Protein AF-A0A743QV77-F1 (afdb_monomer)

Nearest PDB structures (foldseek):
  3oiy-assembly1_A  TM=6.739E-01  e=1.183E-01  Thermotoga maritima
  7fsf-assembly1_A  TM=6.007E-01  e=8.744E-02  Thermotoga maritima MSB8
  3oiy-assembly2_B  TM=6.485E-01  e=1.917E-01  Thermotoga maritima
  3p4y-assembly1_A  TM=6.006E-01  e=3.957E-01  Thermotoga maritima
  5m52-assembly1_A  TM=5.627E-01  e=3.276E+00  Saccharomyces cerevisiae

Foldseek 3Di:
DQAAEDDPVLLVVLVVVLVVVDDPVLVVVLVVVVVLEAAEAADDPPRCPLLNVLSVQLSCCNPVVWAEEEEEQALVVLVVSVVSNQVSSVVSPTGFDDPSAWGQHSSRYIYGRYHPPDDCPPAAGAYEYEALLPHPQSLVSLVSQCVNQVDSNYYYYYYHYDDPDPNVVCVNVVVSDDDD

InterPro domains:
  IPR027417 P-loop containing nucleoside triphosphate hydrolase [G3DSA:3.40.50.300] (2-176)

pLDDT: mean 93.89, std 8.76, range [45.22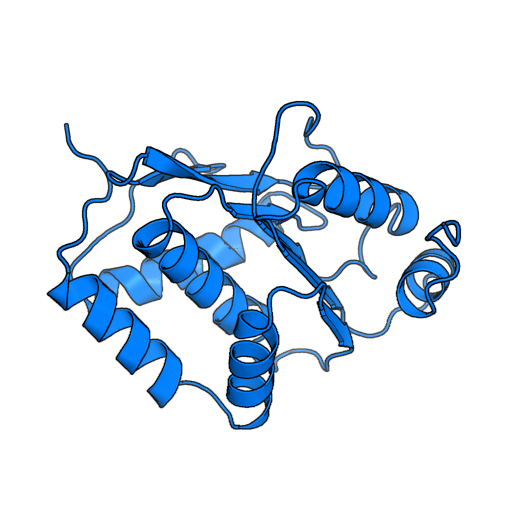, 98.62]

Radius of gyration: 15.55 Å; Cα contacts (8 Å, |Δi|>4): 317; chains: 1; bounding box: 36×40×44 Å

Organism: Salmonella enterica (NCBI:txid28901)

Structure (mmCIF, N/CA/C/O backbone):
data_AF-A0A743QV77-F1
#
_entry.id   AF-A0A743QV77-F1
#
loop_
_atom_site.group_PDB
_atom_site.id
_atom_site.type_symbol
_atom_site.label_atom_id
_atom_site.label_alt_id
_atom_site.label_comp_id
_atom_site.label_asym_id
_atom_site.label_entity_id
_atom_site.label_seq_id
_atom_site.pdbx_PDB_ins_code
_atom_site.Cartn_x
_atom_site.Cartn_y
_atom_site.Cartn_z
_atom_site.occupancy
_atom_site.B_iso_or_equiv
_atom_site.auth_seq_id
_atom_site.auth_comp_id
_atom_site.auth_asym_id
_atom_site.auth_atom_id
_atom_site.pdbx_PDB_model_num
ATOM 1 N N . MET A 1 1 ? -3.077 4.188 27.624 1.00 46.06 1 MET A N 1
ATOM 2 C CA . MET A 1 1 ? -3.483 5.238 26.663 1.00 46.06 1 MET A CA 1
ATOM 3 C C . MET A 1 1 ? -4.001 4.546 25.418 1.00 46.06 1 MET A C 1
ATOM 5 O O . MET A 1 1 ? -3.300 3.678 24.915 1.00 46.06 1 MET A O 1
ATOM 9 N N . LYS A 1 2 ? -5.223 4.855 24.967 1.00 53.00 2 LYS A N 1
ATOM 10 C CA . LYS A 1 2 ? -5.704 4.415 23.650 1.00 53.00 2 LYS A CA 1
ATOM 11 C C . LYS A 1 2 ? -5.024 5.303 22.608 1.00 53.00 2 LYS A C 1
ATOM 13 O O . LYS A 1 2 ? -5.394 6.466 22.482 1.00 53.00 2 LYS A O 1
ATOM 18 N N . ASN A 1 3 ? -3.981 4.804 21.954 1.00 74.19 3 ASN A N 1
ATOM 19 C CA . ASN A 1 3 ? -3.315 5.551 20.890 1.00 74.19 3 ASN A CA 1
ATOM 20 C C . ASN A 1 3 ? -4.065 5.303 19.576 1.00 74.19 3 ASN A C 1
ATOM 22 O O . ASN A 1 3 ? -4.436 4.169 19.300 1.00 74.19 3 ASN A O 1
ATOM 26 N N . ASN A 1 4 ? -4.271 6.361 18.786 1.00 91.38 4 ASN A N 1
ATOM 27 C CA . ASN A 1 4 ? -4.848 6.300 17.435 1.00 91.38 4 ASN A CA 1
ATOM 28 C C . ASN A 1 4 ? -6.217 5.606 17.356 1.00 91.38 4 ASN A C 1
ATOM 30 O O . ASN A 1 4 ? -6.405 4.682 16.567 1.00 91.38 4 ASN A O 1
ATOM 34 N N . ALA A 1 5 ? -7.154 6.066 18.185 1.00 94.25 5 ALA A N 1
ATOM 35 C CA . ALA A 1 5 ? -8.529 5.583 18.210 1.00 94.25 5 ALA A CA 1
ATOM 36 C C . ALA A 1 5 ? -9.429 6.332 17.221 1.00 94.25 5 ALA A C 1
ATOM 38 O O . ALA A 1 5 ? -9.316 7.552 17.082 1.00 94.25 5 ALA A O 1
ATOM 39 N N . PHE A 1 6 ? -10.353 5.604 16.592 1.00 96.69 6 PHE A N 1
ATOM 40 C CA . PHE A 1 6 ? -11.344 6.150 15.664 1.00 96.69 6 PHE A CA 1
ATOM 41 C C . PHE A 1 6 ? -12.747 5.668 16.037 1.00 96.69 6 PHE A C 1
ATOM 43 O O . PHE A 1 6 ? -12.959 4.492 16.327 1.00 96.69 6 PHE A O 1
ATOM 50 N N . SER A 1 7 ? -13.733 6.564 16.004 1.00 96.88 7 SER A N 1
ATOM 51 C CA . SER A 1 7 ? -15.139 6.167 16.079 1.00 96.88 7 SER A CA 1
ATOM 52 C C . SER A 1 7 ? -15.602 5.549 14.756 1.00 96.88 7 SER A C 1
ATOM 54 O O . SER A 1 7 ? -15.068 5.849 13.686 1.00 96.88 7 SER A O 1
ATOM 56 N N . GLN A 1 8 ? -16.680 4.761 14.797 1.00 96.62 8 GLN A N 1
ATOM 57 C CA . GLN A 1 8 ? -17.283 4.209 13.580 1.00 96.62 8 GLN A CA 1
ATOM 58 C C . GLN A 1 8 ? -17.703 5.305 12.585 1.00 96.62 8 GLN A C 1
ATOM 60 O O . GLN A 1 8 ? -17.545 5.140 11.378 1.00 96.62 8 GLN A O 1
ATOM 65 N N . SER A 1 9 ? -18.196 6.445 13.082 1.00 98.06 9 SER A N 1
ATOM 66 C CA . SER A 1 9 ? -18.557 7.590 12.240 1.00 98.06 9 SER A CA 1
ATOM 67 C C . SER A 1 9 ? -17.342 8.237 11.569 1.00 98.06 9 SER A C 1
ATOM 69 O O . SER A 1 9 ? -17.442 8.650 10.417 1.00 98.06 9 SER A O 1
ATOM 71 N N . GLN A 1 10 ? -16.187 8.285 12.240 1.00 98.31 10 GLN A N 1
ATOM 72 C CA . GLN A 1 10 ? -14.939 8.773 11.646 1.00 98.31 10 GLN A CA 1
ATOM 73 C C . GLN A 1 10 ? -14.416 7.812 10.575 1.00 98.31 10 GLN A C 1
ATOM 75 O O . GLN A 1 10 ? -13.995 8.263 9.513 1.00 98.31 10 GLN A O 1
ATOM 80 N N . ILE A 1 11 ? -14.480 6.498 10.819 1.00 98.25 11 ILE A N 1
ATOM 81 C CA . ILE A 1 11 ? -14.098 5.477 9.830 1.00 98.25 11 ILE A CA 1
ATOM 82 C C . ILE A 1 11 ? -14.986 5.586 8.585 1.00 98.25 11 ILE A C 1
ATOM 84 O O . ILE A 1 11 ? -14.466 5.634 7.470 1.00 98.25 11 ILE A O 1
ATOM 88 N N . GLN A 1 12 ? -16.306 5.702 8.764 1.00 98.44 12 GLN A N 1
ATOM 89 C CA . GLN A 1 12 ? -17.235 5.872 7.646 1.00 98.44 12 GLN A CA 1
ATOM 90 C C . GLN A 1 12 ? -16.958 7.165 6.869 1.00 98.44 12 GLN A C 1
ATOM 92 O O . GLN A 1 12 ? -16.835 7.126 5.649 1.00 98.44 12 GLN A O 1
ATOM 97 N N . ALA A 1 13 ? -16.759 8.292 7.560 1.00 98.62 13 ALA A N 1
ATOM 98 C CA . ALA A 1 13 ? -16.430 9.557 6.907 1.00 98.62 13 ALA A CA 1
ATOM 99 C C . ALA A 1 13 ? -15.121 9.475 6.100 1.00 98.62 13 ALA A C 1
ATOM 101 O O . ALA A 1 13 ? -15.024 10.051 5.018 1.00 98.62 13 ALA A O 1
ATOM 102 N N . MET A 1 14 ? -14.115 8.735 6.581 1.00 98.50 14 MET A N 1
ATOM 103 C CA . MET A 1 14 ? -12.883 8.492 5.822 1.00 98.50 14 MET A CA 1
ATOM 104 C C . MET A 1 14 ? -13.118 7.640 4.570 1.00 98.50 14 MET A C 1
ATOM 106 O O . MET A 1 14 ? -12.504 7.916 3.538 1.00 98.50 14 MET A O 1
ATOM 110 N N . ALA A 1 15 ? -13.997 6.637 4.636 1.00 98.25 15 ALA A N 1
ATOM 111 C CA . ALA A 1 15 ? -14.380 5.845 3.470 1.00 98.25 15 ALA A CA 1
ATOM 112 C C . ALA A 1 15 ? -15.113 6.699 2.422 1.00 98.25 15 ALA A C 1
ATOM 114 O O . ALA A 1 15 ? -14.778 6.631 1.239 1.00 98.25 15 ALA A O 1
ATOM 115 N N . ASP A 1 16 ? -16.029 7.568 2.857 1.00 98.50 16 ASP A N 1
ATOM 116 C CA . ASP A 1 16 ? -16.752 8.490 1.973 1.00 98.50 16 ASP A CA 1
ATOM 117 C C . ASP A 1 16 ? -15.795 9.497 1.318 1.00 98.50 16 ASP A C 1
ATOM 119 O O . ASP A 1 16 ? -15.856 9.744 0.115 1.00 98.50 16 ASP A O 1
ATOM 123 N N . ILE A 1 17 ? -14.851 10.039 2.095 1.00 98.50 17 ILE A N 1
ATOM 124 C CA . ILE A 1 17 ? -13.780 10.905 1.590 1.00 98.50 17 ILE A CA 1
ATOM 125 C C . ILE A 1 17 ? -12.943 10.180 0.535 1.00 98.50 17 ILE A C 1
ATOM 127 O O . ILE A 1 17 ? -12.662 10.752 -0.515 1.00 98.50 17 ILE A O 1
ATOM 131 N N . LEU A 1 18 ? -12.519 8.941 0.805 1.00 98.12 18 LEU A N 1
ATOM 132 C CA . LEU A 1 18 ? -11.722 8.167 -0.142 1.00 98.12 18 LEU A CA 1
ATOM 133 C C . LEU A 1 18 ? -12.483 7.964 -1.452 1.00 98.12 18 LEU A C 1
ATOM 135 O O . LEU A 1 18 ? -11.908 8.173 -2.515 1.00 98.12 18 LEU A O 1
ATOM 139 N N . HIS A 1 19 ? -13.761 7.596 -1.374 1.00 96.94 19 HIS A N 1
ATOM 140 C CA . HIS A 1 19 ? -14.612 7.419 -2.543 1.00 96.94 19 HIS A CA 1
ATOM 141 C C . HIS A 1 19 ? -14.758 8.719 -3.347 1.00 96.94 19 HIS A C 1
ATOM 143 O O . HIS A 1 19 ? -14.527 8.720 -4.552 1.00 96.94 19 HIS A O 1
ATOM 149 N N . ASN A 1 20 ? -15.078 9.833 -2.684 1.00 97.75 20 ASN A N 1
ATOM 150 C CA . ASN A 1 20 ? -15.356 11.111 -3.345 1.00 97.75 20 ASN A CA 1
ATOM 151 C C . ASN A 1 20 ? -14.106 11.791 -3.919 1.00 97.75 20 ASN A C 1
ATOM 153 O O . ASN A 1 20 ? -14.197 12.492 -4.923 1.00 97.75 20 ASN A O 1
ATOM 157 N N . ASP A 1 21 ? -12.943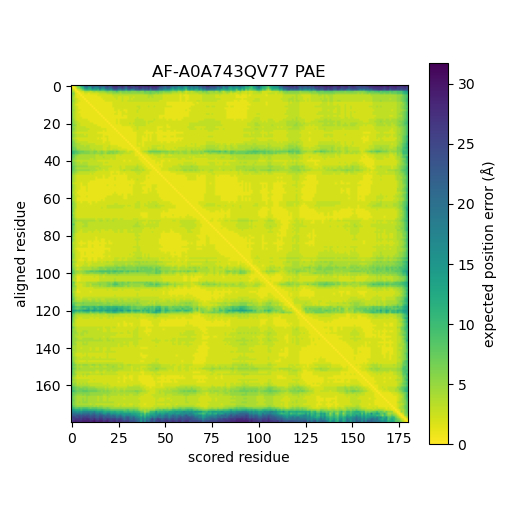 11.592 -3.296 1.00 97.38 21 ASP A N 1
ATOM 158 C CA . ASP A 1 21 ? -11.668 12.117 -3.791 1.00 97.38 21 ASP A CA 1
ATOM 159 C C . ASP A 1 21 ? -11.067 11.255 -4.925 1.00 97.38 21 ASP A C 1
ATOM 161 O O . ASP A 1 21 ? -10.084 11.667 -5.545 1.00 97.38 21 ASP A O 1
ATOM 165 N N . SER A 1 22 ? -11.577 10.037 -5.154 1.00 97.75 22 SER A N 1
ATOM 166 C CA . SER A 1 22 ? -10.972 9.085 -6.092 1.00 97.75 22 SER A CA 1
ATOM 167 C C . SER A 1 22 ? -11.323 9.399 -7.543 1.00 97.75 22 SER A C 1
ATOM 169 O O . SER A 1 22 ? -12.483 9.588 -7.896 1.00 97.75 22 SER A O 1
ATOM 171 N N . PHE A 1 23 ? -10.322 9.338 -8.420 1.00 97.94 23 PHE A N 1
ATOM 172 C CA . PHE A 1 23 ? -10.562 9.290 -9.864 1.00 97.94 23 PHE A CA 1
ATOM 173 C C . PHE A 1 23 ? -11.140 7.927 -10.289 1.00 97.94 23 PHE A C 1
ATOM 175 O O . PHE A 1 23 ? -10.890 6.913 -9.638 1.00 97.94 23 PHE A O 1
ATOM 182 N N . ASP A 1 24 ? -11.807 7.850 -11.442 1.00 98.06 24 ASP A N 1
ATOM 183 C CA . ASP A 1 24 ? -12.461 6.615 -11.922 1.00 98.06 24 ASP A CA 1
ATOM 184 C C . ASP A 1 24 ? -11.527 5.390 -12.004 1.00 98.06 24 ASP A C 1
ATOM 186 O O . ASP A 1 24 ? -11.903 4.261 -11.662 1.00 98.06 24 ASP A O 1
ATOM 190 N N . TYR A 1 25 ? -10.272 5.594 -12.422 1.00 97.19 25 TYR A N 1
ATOM 191 C CA . TYR A 1 25 ? -9.274 4.518 -12.467 1.00 97.19 25 TYR A CA 1
ATOM 192 C C . TYR A 1 25 ? -8.891 4.031 -11.060 1.00 97.19 25 TYR A C 1
ATOM 194 O O . TYR A 1 25 ? -8.691 2.836 -10.849 1.00 97.19 25 TYR A O 1
ATOM 202 N N . GLN A 1 26 ? -8.851 4.940 -10.084 1.00 98.25 26 GLN A N 1
ATOM 203 C CA . GLN A 1 26 ? -8.586 4.625 -8.683 1.00 98.25 26 GLN A CA 1
ATOM 204 C C . GLN A 1 26 ? -9.768 3.888 -8.053 1.00 98.25 26 GLN A C 1
ATOM 206 O O . GLN A 1 26 ? -9.572 2.869 -7.395 1.00 98.25 26 GLN A O 1
ATOM 211 N N . ALA A 1 27 ? -10.997 4.335 -8.329 1.00 97.62 27 ALA A N 1
ATOM 212 C CA . ALA A 1 27 ? -12.216 3.651 -7.905 1.00 97.62 27 ALA A CA 1
ATOM 213 C C . ALA A 1 27 ? -12.264 2.207 -8.436 1.00 97.62 27 ALA A C 1
ATOM 215 O O . ALA A 1 27 ? -12.655 1.279 -7.725 1.00 97.62 27 ALA A O 1
ATOM 216 N N . THR A 1 28 ? -11.783 1.987 -9.664 1.00 97.12 28 THR A N 1
ATOM 217 C CA . THR A 1 28 ? -11.618 0.638 -10.218 1.00 97.12 28 THR A CA 1
ATOM 218 C C . THR A 1 28 ? -10.613 -0.189 -9.417 1.00 97.12 28 THR A C 1
ATOM 220 O O . THR A 1 28 ? -10.913 -1.340 -9.095 1.00 97.12 28 THR A O 1
ATOM 223 N N . TRP A 1 29 ? -9.456 0.369 -9.045 1.00 97.69 29 TRP A N 1
ATOM 224 C CA . TRP A 1 29 ? -8.484 -0.339 -8.205 1.00 97.69 29 TRP A CA 1
ATOM 225 C C . TRP A 1 29 ? -9.068 -0.715 -6.842 1.00 97.69 29 TRP A C 1
ATOM 227 O O . TRP A 1 29 ? -8.931 -1.873 -6.446 1.00 97.69 29 TRP A O 1
ATOM 237 N N . LEU A 1 30 ? -9.767 0.206 -6.169 1.00 97.06 30 LEU A N 1
ATOM 238 C CA . LEU A 1 30 ? -10.434 -0.053 -4.885 1.00 97.06 30 LEU A CA 1
ATOM 239 C C . LEU A 1 30 ? -11.463 -1.186 -5.004 1.00 97.06 30 LEU A C 1
ATOM 241 O O . LEU A 1 30 ? -11.452 -2.124 -4.208 1.00 97.06 30 LEU A O 1
ATOM 245 N N . ARG A 1 31 ? -12.310 -1.158 -6.042 1.00 96.06 31 ARG A N 1
ATOM 246 C CA . ARG A 1 31 ? -13.303 -2.216 -6.299 1.00 96.06 31 ARG A CA 1
ATOM 2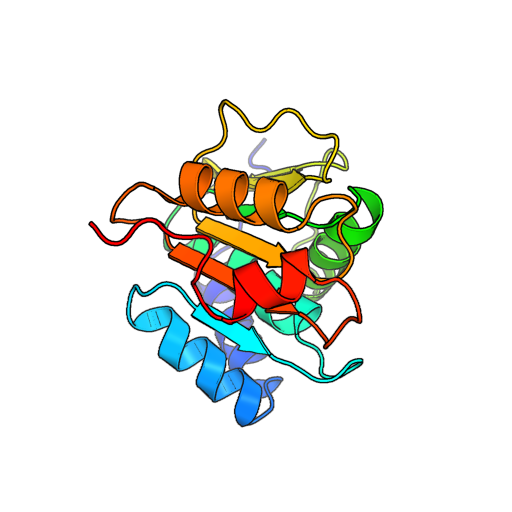47 C C . ARG A 1 31 ? -12.646 -3.582 -6.490 1.00 96.06 31 ARG A C 1
ATOM 249 O O . ARG A 1 31 ? -13.110 -4.562 -5.919 1.00 96.06 31 ARG A O 1
ATOM 256 N N . VAL A 1 32 ? -11.565 -3.649 -7.268 1.00 95.62 32 VAL A N 1
ATOM 257 C CA . VAL A 1 32 ? -10.805 -4.894 -7.476 1.00 95.62 32 VAL A CA 1
ATOM 258 C C . VAL A 1 32 ? -10.142 -5.364 -6.175 1.00 95.62 32 VAL A C 1
ATOM 260 O O . VAL A 1 32 ? -10.086 -6.564 -5.923 1.00 95.62 32 VAL A O 1
ATOM 263 N N . GLY A 1 33 ? -9.699 -4.440 -5.315 1.00 93.50 33 GLY A N 1
ATOM 264 C CA . GLY A 1 33 ? -9.126 -4.757 -3.999 1.00 93.50 33 GLY A CA 1
ATOM 265 C C . GLY A 1 33 ? -10.087 -5.518 -3.084 1.00 93.50 33 GLY A C 1
ATOM 266 O O . GLY A 1 33 ? -9.662 -6.372 -2.312 1.00 93.50 33 GLY A O 1
ATOM 267 N N . LYS A 1 34 ? -11.400 -5.301 -3.231 1.00 92.12 34 LYS A N 1
ATOM 268 C CA . LYS A 1 34 ? -12.432 -6.011 -2.458 1.00 92.12 34 LYS A CA 1
ATOM 269 C C . LYS A 1 34 ? -12.727 -7.434 -2.950 1.00 92.12 34 LYS A C 1
ATOM 271 O O . LYS A 1 34 ? -13.513 -8.133 -2.321 1.00 92.12 34 LYS A O 1
ATOM 276 N N . LEU A 1 35 ? -12.080 -7.896 -4.025 1.00 91.62 35 LEU A N 1
ATOM 277 C CA . LEU A 1 35 ? -12.235 -9.264 -4.541 1.00 91.62 35 LEU A CA 1
ATOM 278 C C . LEU A 1 35 ? -11.340 -10.296 -3.831 1.00 91.62 35 LEU A C 1
ATOM 280 O O . LEU A 1 35 ? -11.374 -11.467 -4.200 1.00 91.62 35 LEU A O 1
ATOM 284 N N . ASN A 1 36 ? -10.553 -9.884 -2.827 1.00 84.19 36 ASN A N 1
ATOM 285 C CA . ASN A 1 36 ? -9.602 -10.739 -2.106 1.00 84.19 36 ASN A CA 1
ATOM 286 C C . ASN A 1 36 ? -8.601 -11.448 -3.045 1.00 84.19 36 ASN A C 1
ATOM 288 O O . ASN A 1 36 ? -8.397 -12.661 -2.973 1.00 84.19 36 ASN A O 1
ATOM 292 N N . ILE A 1 37 ? -8.011 -10.675 -3.961 1.00 88.12 37 ILE A N 1
ATOM 293 C CA . ILE A 1 37 ? -7.003 -11.134 -4.923 1.00 88.12 37 ILE A CA 1
ATOM 294 C C . ILE A 1 37 ? -5.718 -10.318 -4.798 1.00 88.12 37 ILE A C 1
ATOM 296 O O . ILE A 1 37 ? -5.738 -9.156 -4.385 1.00 88.12 37 ILE A O 1
ATOM 300 N N . ASP A 1 38 ? -4.611 -10.901 -5.250 1.00 93.06 38 ASP A N 1
ATOM 301 C CA . ASP A 1 38 ? -3.379 -10.152 -5.476 1.00 93.06 38 ASP A CA 1
ATOM 302 C C . ASP A 1 38 ? -3.555 -9.184 -6.654 1.00 93.06 38 ASP A C 1
ATOM 304 O O . ASP A 1 38 ? -4.013 -9.571 -7.733 1.00 93.06 38 ASP A O 1
ATOM 308 N N . ARG A 1 39 ? -3.136 -7.930 -6.472 1.00 94.88 39 ARG A N 1
ATOM 309 C CA . ARG A 1 39 ? -3.151 -6.894 -7.511 1.00 94.88 39 ARG A CA 1
ATOM 310 C C . ARG A 1 39 ? -1.725 -6.561 -7.930 1.00 94.88 39 ARG A C 1
ATOM 312 O O . ARG A 1 39 ? -0.893 -6.242 -7.088 1.00 94.88 39 ARG A O 1
ATOM 319 N N . SER A 1 40 ? -1.458 -6.580 -9.233 1.00 95.44 40 SER A N 1
ATOM 320 C CA . SER A 1 40 ? -0.231 -6.036 -9.829 1.00 95.44 40 SER A CA 1
ATOM 321 C C . SER A 1 40 ? -0.616 -4.935 -10.810 1.00 95.44 40 SER A C 1
ATOM 323 O O . SER A 1 40 ? -1.346 -5.190 -11.766 1.00 95.44 40 SER A O 1
ATOM 325 N N . ILE A 1 41 ? -0.191 -3.701 -10.540 1.00 97.06 41 ILE A N 1
ATOM 326 C CA . ILE A 1 41 ? -0.683 -2.504 -11.227 1.00 97.06 41 ILE A CA 1
ATOM 327 C C . ILE A 1 41 ? 0.483 -1.753 -11.872 1.00 97.06 41 ILE A C 1
ATOM 329 O O . ILE A 1 41 ? 1.351 -1.198 -11.195 1.00 97.06 41 ILE A O 1
ATOM 333 N N . THR A 1 42 ? 0.470 -1.675 -13.201 1.00 96.94 42 THR A N 1
ATOM 334 C CA . THR A 1 42 ? 1.319 -0.740 -13.947 1.00 96.94 42 THR A CA 1
ATOM 335 C C . THR A 1 42 ? 0.636 0.611 -14.0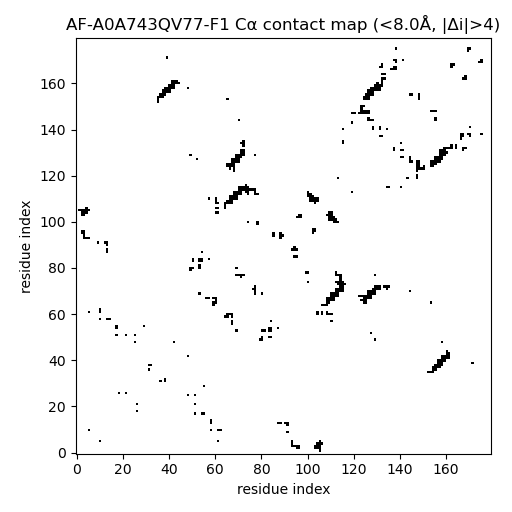03 1.00 96.94 42 THR A C 1
ATOM 337 O O . THR A 1 42 ? -0.533 0.709 -14.374 1.00 96.94 42 THR A O 1
ATOM 340 N N . LYS A 1 43 ? 1.364 1.662 -13.635 1.00 96.88 43 LYS A N 1
ATOM 341 C CA . LYS A 1 43 ? 0.798 3.003 -13.519 1.00 96.88 43 LYS A CA 1
ATOM 342 C C . LYS A 1 43 ? 1.745 4.075 -14.052 1.00 96.88 43 LYS A C 1
ATOM 344 O O . LYS A 1 43 ? 2.960 3.901 -14.054 1.00 96.88 43 LYS A O 1
ATOM 349 N N . SER A 1 44 ? 1.201 5.220 -14.452 1.00 96.50 44 SER A N 1
ATOM 350 C CA . SER A 1 44 ? 1.999 6.417 -14.748 1.00 96.50 44 SER A CA 1
ATOM 351 C C . SER A 1 44 ? 2.474 7.096 -13.459 1.00 96.50 44 SER A C 1
ATOM 353 O O . SER A 1 44 ? 1.924 6.885 -12.376 1.00 96.50 44 SER A O 1
ATOM 355 N N . ARG A 1 45 ? 3.511 7.934 -13.531 1.00 94.19 45 ARG A N 1
ATOM 356 C CA . ARG A 1 45 ? 3.906 8.763 -12.380 1.00 94.19 45 ARG A CA 1
ATOM 357 C C . ARG A 1 45 ? 2.862 9.850 -12.108 1.00 94.19 45 ARG A C 1
ATOM 359 O O . ARG A 1 45 ? 2.101 10.213 -12.992 1.00 94.19 45 ARG A O 1
ATOM 366 N N . GLN A 1 46 ? 2.839 10.349 -10.870 1.00 93.81 46 GLN A N 1
ATOM 367 C CA . GLN A 1 46 ? 2.003 11.485 -10.448 1.00 93.81 46 GLN A CA 1
ATOM 368 C C . GLN A 1 46 ? 0.477 11.290 -10.587 1.00 93.81 46 GLN A C 1
ATOM 370 O O . GLN A 1 46 ? -0.263 12.264 -10.584 1.00 93.81 46 GLN A O 1
ATOM 375 N N . ILE A 1 47 ? -0.017 10.044 -10.611 1.00 96.88 47 ILE A N 1
ATOM 376 C CA . ILE A 1 47 ? -1.465 9.731 -10.645 1.00 96.88 47 ILE A CA 1
ATOM 377 C C . ILE A 1 47 ? -2.042 9.304 -9.280 1.00 96.88 47 ILE A C 1
ATOM 379 O O . ILE A 1 47 ? -3.022 8.572 -9.181 1.00 96.88 47 ILE A O 1
ATOM 383 N N . GLY A 1 48 ? -1.391 9.706 -8.187 1.00 97.44 48 GLY A N 1
ATOM 384 C CA . GLY A 1 48 ? -1.936 9.528 -6.835 1.00 97.44 48 GLY A CA 1
ATOM 385 C C . GLY A 1 48 ? -2.012 8.087 -6.305 1.00 97.44 48 GLY A C 1
ATOM 386 O O . GLY A 1 48 ? -2.752 7.854 -5.357 1.00 97.44 48 GLY A O 1
ATOM 387 N N . ALA A 1 49 ? -1.255 7.128 -6.854 1.00 98.00 49 ALA A N 1
ATOM 388 C CA . ALA A 1 49 ? -1.286 5.727 -6.399 1.00 98.00 49 ALA A CA 1
ATOM 389 C C . ALA A 1 49 ? -0.931 5.563 -4.905 1.00 98.00 49 ALA A C 1
ATOM 391 O O . ALA A 1 49 ? -1.698 4.968 -4.155 1.00 98.00 49 ALA A O 1
ATOM 392 N N . THR A 1 50 ? 0.179 6.155 -4.447 1.00 98.00 50 THR A N 1
ATOM 393 C CA . THR A 1 50 ? 0.591 6.136 -3.030 1.00 98.00 50 THR A CA 1
ATOM 394 C C . THR A 1 50 ? -0.473 6.771 -2.129 1.00 98.00 50 THR A C 1
ATOM 396 O O . THR A 1 50 ? -0.784 6.227 -1.074 1.00 98.00 50 THR A O 1
ATOM 399 N N . LEU A 1 51 ? -1.087 7.888 -2.549 1.00 98.19 51 LEU A N 1
ATOM 400 C CA . LEU A 1 51 ? -2.183 8.527 -1.809 1.00 98.19 51 LEU A CA 1
ATOM 401 C C . LEU A 1 51 ? -3.382 7.588 -1.676 1.00 98.19 51 LEU A C 1
ATOM 403 O O . LEU A 1 51 ? -3.901 7.430 -0.577 1.00 98.19 51 LEU A O 1
ATOM 407 N N . LEU A 1 52 ? -3.809 6.957 -2.768 1.00 98.62 52 LEU A N 1
ATOM 408 C CA . LEU A 1 52 ? -4.967 6.071 -2.763 1.00 98.62 52 LEU A CA 1
ATOM 409 C C . LEU A 1 52 ? -4.740 4.854 -1.861 1.00 98.62 52 LEU A C 1
ATOM 411 O O . LEU A 1 52 ? -5.512 4.607 -0.939 1.00 98.62 52 LEU A O 1
ATOM 415 N N . PHE A 1 53 ? -3.664 4.111 -2.115 1.00 98.62 53 PHE A N 1
ATOM 416 C CA . PHE A 1 53 ? -3.402 2.847 -1.434 1.00 98.62 53 PHE A CA 1
ATOM 417 C C . PHE A 1 53 ? -3.030 3.040 0.038 1.00 98.62 53 PHE A C 1
ATOM 419 O O . PHE A 1 53 ? -3.365 2.202 0.864 1.00 98.62 53 PHE A O 1
ATOM 426 N N . SER A 1 54 ? -2.395 4.156 0.410 1.00 98.38 54 SER A N 1
ATOM 427 C CA . SER A 1 54 ? -2.127 4.454 1.826 1.00 98.38 54 SER A CA 1
ATOM 428 C C . SER A 1 54 ? -3.415 4.722 2.609 1.00 98.38 54 SER A C 1
ATOM 430 O O . SER A 1 54 ? -3.541 4.305 3.760 1.00 98.38 54 SER A O 1
ATOM 432 N N . ARG A 1 55 ? -4.402 5.368 1.979 1.00 98.56 55 ARG A N 1
ATOM 433 C CA . ARG A 1 55 ? -5.737 5.564 2.557 1.00 98.56 55 ARG A CA 1
ATOM 434 C C . ARG A 1 55 ? -6.524 4.255 2.635 1.00 98.56 55 ARG A C 1
ATOM 436 O O . ARG A 1 55 ? -7.149 4.005 3.661 1.00 98.56 55 ARG A O 1
ATOM 443 N N . GLU A 1 56 ? -6.460 3.424 1.591 1.00 98.50 56 GLU A N 1
ATOM 444 C CA . GLU A 1 56 ? -7.033 2.068 1.596 1.00 98.50 56 GLU A CA 1
ATOM 445 C C . GLU A 1 56 ? -6.441 1.236 2.743 1.00 98.50 56 GLU A C 1
ATOM 447 O O . GLU A 1 56 ? -7.193 0.707 3.553 1.00 98.50 56 GLU A O 1
ATOM 452 N N . ALA A 1 57 ? -5.113 1.232 2.899 1.00 98.19 57 ALA A N 1
ATOM 453 C CA . ALA A 1 57 ? -4.423 0.533 3.979 1.00 98.19 57 ALA A CA 1
ATOM 454 C C . ALA A 1 57 ? -4.894 0.989 5.369 1.00 98.19 57 ALA A C 1
ATOM 456 O O . ALA A 1 57 ? -5.180 0.155 6.224 1.00 98.19 57 ALA A O 1
ATOM 457 N N . LEU A 1 58 ? -5.015 2.301 5.613 1.00 98.38 58 LEU A N 1
ATOM 458 C CA . LEU A 1 58 ? -5.519 2.803 6.896 1.00 98.38 58 LEU A CA 1
ATOM 459 C C . LEU A 1 58 ? -6.952 2.325 7.172 1.00 98.38 58 LEU A C 1
ATOM 461 O O . LEU A 1 58 ? -7.246 1.887 8.283 1.00 98.38 58 LEU A O 1
ATOM 465 N N . LEU A 1 59 ? -7.836 2.396 6.175 1.00 97.88 59 LEU A N 1
ATOM 466 C CA . LEU A 1 59 ? -9.217 1.934 6.313 1.00 97.88 59 LEU A CA 1
ATOM 467 C C . LEU A 1 59 ? -9.297 0.425 6.544 1.00 97.88 59 LEU A C 1
ATOM 469 O O . LEU A 1 59 ? -10.050 -0.011 7.412 1.00 97.88 59 LEU A O 1
ATOM 473 N N . ASP A 1 60 ? -8.514 -0.370 5.821 1.00 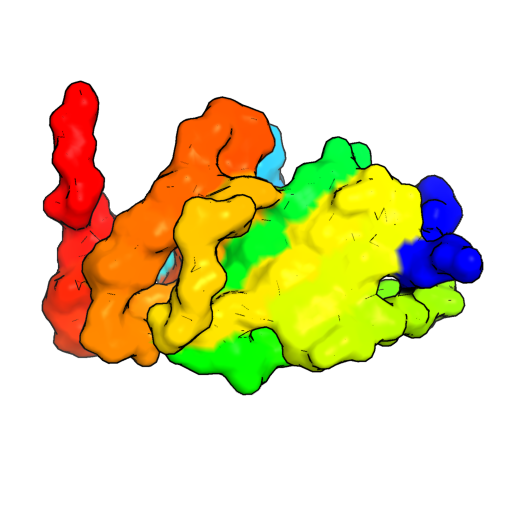97.00 60 ASP A N 1
ATOM 474 C CA . ASP A 1 60 ? -8.469 -1.819 6.013 1.00 97.00 60 ASP A CA 1
ATOM 475 C C . ASP A 1 60 ? -7.962 -2.159 7.428 1.00 97.00 60 ASP A C 1
ATOM 477 O O . ASP A 1 60 ? -8.602 -2.933 8.133 1.00 97.00 60 ASP A O 1
ATOM 481 N N . ALA A 1 61 ? -6.909 -1.493 7.919 1.00 97.56 61 ALA A N 1
ATOM 482 C CA . ALA A 1 61 ? -6.410 -1.681 9.288 1.00 97.56 61 ALA A CA 1
ATOM 483 C C . ALA A 1 61 ? -7.471 -1.386 10.365 1.00 97.56 61 ALA A C 1
ATOM 485 O O . ALA A 1 61 ? -7.573 -2.091 11.373 1.00 97.56 61 ALA A O 1
ATOM 486 N N . LEU A 1 62 ? -8.257 -0.326 10.163 1.00 97.38 62 LEU A N 1
ATOM 487 C CA . LEU A 1 62 ? -9.301 0.097 11.096 1.00 97.38 62 LEU A CA 1
ATOM 488 C C . LEU A 1 62 ? -10.539 -0.801 11.045 1.00 97.38 62 LEU A C 1
ATOM 490 O O . LEU A 1 62 ? -11.198 -0.981 12.064 1.00 97.38 62 LEU A O 1
ATOM 494 N N . THR A 1 63 ? -10.863 -1.354 9.876 1.00 95.50 63 THR A N 1
ATOM 495 C CA . THR A 1 63 ? -12.096 -2.129 9.672 1.00 95.50 63 THR A CA 1
ATOM 496 C C . THR A 1 63 ? -11.916 -3.627 9.881 1.00 95.50 63 THR A C 1
ATOM 498 O O . THR A 1 63 ? -12.846 -4.274 10.357 1.00 95.50 63 THR A O 1
ATOM 501 N N . THR A 1 64 ? -10.748 -4.189 9.560 1.00 94.75 64 THR A N 1
ATOM 502 C CA . THR A 1 64 ? -10.499 -5.635 9.687 1.00 94.75 64 THR A CA 1
ATOM 503 C C . THR A 1 64 ? -9.657 -5.995 10.906 1.00 94.75 64 THR A C 1
ATOM 505 O O . THR A 1 64 ? -9.695 -7.138 11.360 1.00 94.75 64 THR A O 1
ATOM 508 N N . GLY A 1 65 ? -8.894 -5.040 11.448 1.00 95.81 65 GLY A N 1
ATOM 509 C CA . GLY A 1 65 ? -7.903 -5.309 12.490 1.00 95.81 65 GLY A CA 1
ATOM 510 C C . GLY A 1 65 ? -6.644 -6.015 11.970 1.00 95.81 65 GLY A C 1
ATOM 511 O O . GLY A 1 65 ? -5.791 -6.409 12.766 1.00 95.81 65 GLY A O 1
ATOM 512 N N . ASP A 1 66 ? -6.496 -6.186 10.652 1.00 96.56 66 ASP A N 1
ATOM 513 C CA . ASP A 1 66 ? -5.296 -6.785 10.077 1.00 96.56 66 ASP A CA 1
ATOM 514 C C . ASP A 1 66 ? -4.144 -5.786 10.008 1.00 96.56 66 ASP A C 1
ATOM 516 O O . ASP A 1 66 ? -4.316 -4.593 9.742 1.00 96.56 66 ASP A O 1
ATOM 520 N N . ASN A 1 67 ? -2.930 -6.302 10.179 1.00 98.06 67 ASN A N 1
ATOM 521 C CA . ASN A 1 67 ? -1.726 -5.512 9.982 1.00 98.06 67 ASN A CA 1
ATOM 522 C C . ASN A 1 67 ? -1.570 -5.113 8.514 1.00 98.06 67 ASN A C 1
ATOM 524 O O . ASN A 1 67 ? -1.889 -5.885 7.607 1.00 98.06 67 ASN A O 1
ATOM 528 N N . GLN A 1 68 ? -0.998 -3.934 8.292 1.00 98.38 68 GLN A N 1
ATOM 529 C CA . GLN A 1 68 ? -0.697 -3.412 6.965 1.00 98.38 68 GLN A CA 1
ATOM 530 C C . GLN A 1 68 ? 0.798 -3.139 6.862 1.00 98.38 68 GLN A C 1
ATOM 532 O O . GLN A 1 68 ? 1.385 -2.504 7.735 1.00 98.38 68 GLN A O 1
ATOM 537 N N . ILE A 1 69 ? 1.425 -3.606 5.793 1.00 98.44 69 ILE A N 1
ATOM 538 C CA . ILE A 1 69 ? 2.851 -3.447 5.553 1.00 98.44 69 ILE A CA 1
ATOM 539 C C . ILE A 1 69 ? 3.015 -2.590 4.307 1.00 98.44 69 ILE A C 1
ATOM 541 O O . ILE A 1 69 ? 2.715 -3.027 3.196 1.00 98.44 69 ILE A O 1
ATOM 545 N N . TRP A 1 70 ? 3.510 -1.371 4.496 1.00 98.50 70 TRP A N 1
ATOM 546 C CA . TRP A 1 70 ? 3.922 -0.504 3.404 1.00 98.50 70 TRP A CA 1
ATOM 547 C C . TRP A 1 70 ? 5.394 -0.743 3.101 1.00 98.50 70 TRP A C 1
ATOM 549 O O . TRP A 1 70 ? 6.266 -0.345 3.876 1.00 98.50 70 TRP A O 1
ATOM 559 N N . PHE A 1 71 ? 5.666 -1.412 1.986 1.00 98.38 71 PHE A N 1
ATOM 560 C CA . PHE A 1 71 ? 7.007 -1.805 1.588 1.00 98.38 71 PHE A CA 1
ATOM 561 C C . PHE A 1 71 ? 7.459 -0.977 0.387 1.00 98.38 71 PHE A C 1
ATOM 563 O O . PHE A 1 71 ? 6.984 -1.176 -0.727 1.00 98.38 71 PHE A O 1
ATOM 570 N N . ALA A 1 72 ? 8.380 -0.047 0.620 1.00 97.62 72 ALA A N 1
ATOM 571 C CA . ALA A 1 72 ? 8.976 0.792 -0.416 1.00 97.62 72 ALA A CA 1
ATOM 572 C C . ALA A 1 72 ? 10.484 0.520 -0.534 1.00 97.62 72 ALA A C 1
ATOM 574 O O . ALA A 1 72 ? 11.066 -0.198 0.280 1.00 97.62 72 ALA A O 1
ATOM 575 N N . HIS A 1 73 ? 11.132 1.100 -1.543 1.00 95.00 73 HIS A N 1
ATOM 576 C CA . HIS A 1 73 ? 12.571 0.908 -1.754 1.00 95.00 73 HIS A CA 1
ATOM 577 C C . HIS A 1 73 ? 13.416 1.499 -0.607 1.00 95.00 73 HIS A C 1
ATOM 579 O O . HIS A 1 73 ? 14.441 0.929 -0.242 1.00 95.00 73 HIS A O 1
ATOM 585 N N . THR A 1 74 ? 12.948 2.564 0.060 1.00 95.25 74 THR A N 1
ATOM 586 C CA . THR A 1 74 ? 13.510 3.040 1.340 1.00 95.25 74 THR A CA 1
ATOM 587 C C . THR A 1 74 ? 12.421 3.311 2.380 1.00 95.25 74 THR A C 1
ATOM 589 O O . THR A 1 74 ? 11.253 3.521 2.040 1.00 95.25 74 THR A O 1
ATOM 592 N N . VAL A 1 75 ? 12.799 3.355 3.664 1.00 93.88 75 VAL A N 1
ATOM 593 C CA . VAL A 1 75 ? 11.873 3.704 4.759 1.00 93.88 75 VAL A CA 1
ATOM 594 C C . VAL A 1 75 ? 11.354 5.137 4.598 1.00 93.88 75 VAL A C 1
ATOM 596 O O . VAL A 1 75 ? 10.189 5.413 4.869 1.00 93.88 75 VAL A O 1
ATOM 599 N N . GLU A 1 76 ? 12.182 6.058 4.108 1.00 93.44 76 GLU A N 1
ATOM 600 C CA . GLU A 1 76 ? 11.810 7.450 3.835 1.00 93.44 76 GLU A CA 1
ATOM 601 C C . GLU A 1 76 ? 10.710 7.537 2.775 1.00 93.44 76 GLU A C 1
ATOM 603 O O . GLU A 1 76 ? 9.754 8.292 2.950 1.00 93.44 76 GLU A O 1
ATOM 608 N N . HIS A 1 77 ? 10.787 6.719 1.723 1.00 94.38 77 HIS A N 1
ATOM 609 C CA . HIS A 1 77 ? 9.713 6.626 0.736 1.00 94.38 77 HIS A CA 1
ATOM 610 C C . HIS A 1 77 ? 8.449 6.013 1.337 1.00 94.38 77 HIS A C 1
ATOM 612 O O . HIS A 1 77 ? 7.355 6.526 1.106 1.00 94.38 77 HIS A O 1
ATOM 618 N N . ALA A 1 78 ? 8.581 4.997 2.197 1.00 96.06 78 ALA A N 1
ATOM 619 C CA . ALA A 1 78 ? 7.434 4.444 2.913 1.00 96.06 78 ALA A CA 1
ATOM 620 C C . ALA A 1 78 ? 6.744 5.487 3.819 1.00 96.06 78 ALA A C 1
ATOM 622 O O . ALA A 1 78 ? 5.519 5.488 3.947 1.00 96.06 78 ALA A O 1
ATOM 623 N N . ARG A 1 79 ? 7.485 6.444 4.397 1.00 95.75 79 ARG A N 1
ATOM 624 C CA . ARG A 1 79 ? 6.910 7.538 5.210 1.00 95.75 79 ARG A CA 1
ATOM 625 C C . ARG A 1 79 ? 6.006 8.489 4.423 1.00 95.75 79 ARG A C 1
ATOM 627 O O . ARG A 1 79 ? 5.153 9.134 5.033 1.00 95.75 79 ARG A O 1
ATOM 634 N N . VAL A 1 80 ? 6.111 8.543 3.094 1.00 96.44 80 VAL A N 1
ATOM 635 C CA . VAL A 1 80 ? 5.164 9.304 2.260 1.00 96.44 80 VAL A CA 1
ATOM 636 C C . VAL A 1 80 ? 3.741 8.752 2.413 1.00 96.44 80 VAL A C 1
ATOM 638 O O . VAL A 1 80 ? 2.785 9.523 2.491 1.00 96.44 80 VAL A O 1
ATOM 641 N N . ALA A 1 81 ? 3.581 7.433 2.555 1.00 97.44 81 ALA A N 1
ATOM 642 C CA . ALA A 1 81 ? 2.281 6.826 2.827 1.00 97.44 81 ALA A CA 1
ATOM 643 C C . ALA A 1 81 ? 1.712 7.277 4.179 1.00 97.44 81 ALA A C 1
ATOM 645 O O . ALA A 1 81 ? 0.547 7.662 4.265 1.00 97.44 81 ALA A O 1
ATOM 646 N N . LEU A 1 82 ? 2.549 7.330 5.220 1.00 96.81 82 LEU A N 1
ATOM 647 C CA . LEU A 1 82 ? 2.148 7.820 6.541 1.00 96.81 82 LEU A CA 1
ATOM 648 C C . LEU A 1 82 ? 1.696 9.286 6.514 1.00 96.81 82 LEU A C 1
ATOM 650 O O . LEU A 1 82 ? 0.772 9.657 7.241 1.00 96.81 82 LEU A O 1
ATOM 654 N N . MET A 1 83 ? 2.316 10.127 5.684 1.00 97.00 83 MET A N 1
ATOM 655 C CA . MET A 1 83 ? 1.863 11.506 5.479 1.00 97.00 83 MET A CA 1
ATOM 656 C C . MET A 1 83 ? 0.432 11.536 4.922 1.00 97.00 83 MET A C 1
ATOM 658 O O . MET A 1 83 ? -0.419 12.251 5.449 1.00 97.00 83 MET A O 1
ATOM 662 N N . TYR A 1 84 ? 0.130 10.731 3.899 1.00 98.06 84 TYR A N 1
ATOM 663 C CA . TYR A 1 84 ? -1.218 10.667 3.326 1.00 98.06 84 TYR A CA 1
ATOM 664 C C . TYR A 1 84 ? -2.256 10.069 4.283 1.00 98.06 84 TYR A C 1
ATOM 666 O O . TYR A 1 84 ? -3.380 10.575 4.334 1.00 98.06 84 TYR A O 1
ATOM 674 N N . MET A 1 85 ? -1.877 9.065 5.080 1.00 98.12 85 MET A N 1
ATOM 675 C CA . MET A 1 85 ? -2.715 8.527 6.159 1.00 98.12 85 MET A CA 1
ATOM 676 C C . MET A 1 85 ? -3.038 9.608 7.196 1.00 98.12 85 MET A C 1
ATOM 678 O O . MET A 1 85 ? -4.200 9.814 7.523 1.00 98.12 85 MET A O 1
ATOM 682 N N . ASN A 1 86 ? -2.034 10.360 7.660 1.00 97.25 86 ASN A N 1
ATOM 683 C CA . ASN A 1 86 ? -2.237 11.475 8.590 1.00 97.25 86 ASN A CA 1
ATOM 684 C C . ASN A 1 86 ? -3.154 12.559 8.020 1.00 97.25 86 ASN A C 1
ATOM 686 O O . ASN A 1 86 ? -4.016 13.069 8.738 1.00 97.25 86 ASN A O 1
ATOM 690 N N . ASN A 1 87 ? -2.991 12.899 6.740 1.00 97.81 87 ASN A N 1
ATOM 691 C CA . ASN A 1 87 ? -3.840 13.885 6.076 1.00 97.81 87 ASN A CA 1
ATOM 692 C C . ASN A 1 87 ? -5.304 13.429 6.036 1.00 97.81 87 ASN A C 1
ATOM 694 O O . ASN A 1 87 ? -6.197 14.242 6.265 1.00 97.81 87 ASN A O 1
ATOM 698 N N . LEU A 1 88 ? -5.563 12.140 5.781 1.00 98.44 88 LEU A N 1
ATOM 699 C CA . LEU A 1 88 ? -6.917 11.586 5.835 1.00 98.44 88 LEU A CA 1
ATOM 700 C C . LEU A 1 88 ? -7.475 11.605 7.266 1.00 98.44 88 LEU A C 1
ATOM 702 O O . LEU A 1 88 ? -8.559 12.143 7.478 1.00 98.44 88 LEU A O 1
ATOM 706 N N . SER A 1 89 ? -6.721 11.106 8.248 1.00 97.88 89 SER A N 1
ATOM 707 C CA . SER A 1 89 ? -7.135 11.096 9.659 1.00 97.88 89 SER A CA 1
ATOM 708 C C . SER A 1 89 ? -7.454 12.498 10.184 1.00 97.88 89 SER A C 1
ATOM 710 O O . SER A 1 89 ? -8.444 12.702 10.887 1.00 97.88 89 SER A O 1
ATOM 712 N N . THR A 1 90 ? -6.660 13.499 9.793 1.00 98.00 90 THR A N 1
ATOM 713 C CA . THR A 1 90 ? -6.852 14.887 10.239 1.00 98.00 90 THR A CA 1
ATOM 714 C C . THR A 1 90 ? -8.173 15.467 9.728 1.00 98.00 90 THR A C 1
ATOM 716 O O . THR A 1 90 ? -8.807 16.243 10.440 1.00 98.00 90 THR A O 1
ATOM 719 N N . ARG A 1 91 ? -8.653 15.044 8.548 1.00 98.25 91 ARG A N 1
ATOM 720 C CA . ARG A 1 91 ? -9.962 15.472 8.013 1.00 98.25 91 ARG A CA 1
ATOM 721 C C . ARG A 1 91 ? -11.147 14.994 8.851 1.00 98.25 91 ARG A C 1
ATOM 723 O O . ARG A 1 91 ? -12.218 15.578 8.744 1.00 98.25 91 ARG A O 1
ATOM 730 N N . VAL A 1 92 ? -10.956 13.974 9.689 1.00 97.94 92 VAL A N 1
ATOM 731 C CA . VAL A 1 92 ? -11.966 13.475 10.637 1.00 97.94 92 VAL A CA 1
ATOM 732 C C . VAL A 1 92 ? -11.617 13.797 12.096 1.00 97.94 92 VAL A C 1
ATOM 734 O O . VAL A 1 92 ? -12.209 13.243 13.022 1.00 97.94 92 VAL A O 1
ATOM 737 N N . GLY A 1 93 ? -10.664 14.712 12.314 1.00 97.06 93 GLY A N 1
ATOM 738 C CA . GLY A 1 93 ? -10.279 15.203 13.638 1.00 97.06 93 GLY A CA 1
ATOM 739 C C . GLY A 1 93 ? -9.337 14.287 14.423 1.00 97.06 93 GLY A C 1
ATOM 740 O O . GLY A 1 93 ? -9.206 14.462 15.632 1.00 97.06 93 GLY A O 1
ATOM 741 N N . VAL A 1 94 ? -8.672 13.324 13.773 1.00 96.38 94 VAL A N 1
ATOM 742 C CA . VAL A 1 94 ? -7.716 12.409 14.421 1.00 96.38 94 VAL A CA 1
ATOM 743 C C . VAL A 1 94 ? -6.293 12.681 13.940 1.00 96.38 94 VAL A C 1
ATOM 745 O O . VAL A 1 94 ? -6.016 12.708 12.744 1.00 96.38 94 VAL A O 1
ATOM 748 N N . ARG A 1 95 ? -5.350 12.827 14.875 1.00 94.12 95 ARG A N 1
ATOM 749 C CA . ARG A 1 95 ? -3.916 12.932 14.575 1.00 94.12 95 ARG A CA 1
ATOM 750 C C . ARG A 1 95 ? -3.227 11.620 14.933 1.00 94.12 95 ARG A C 1
ATOM 752 O O . ARG A 1 95 ? -3.256 11.230 16.097 1.00 94.12 95 ARG A O 1
ATOM 759 N N . LEU A 1 96 ? -2.597 10.957 13.959 1.00 94.50 96 LEU A N 1
ATOM 760 C CA . LEU A 1 96 ? -1.907 9.695 14.227 1.00 94.50 96 LEU A CA 1
ATOM 761 C C . LEU A 1 96 ? -0.578 9.956 14.945 1.00 94.50 96 LEU A C 1
ATOM 763 O O . LEU A 1 96 ? 0.267 10.726 14.489 1.00 94.50 96 LEU A O 1
ATOM 767 N N . ALA A 1 97 ? -0.372 9.259 16.052 1.00 94.00 97 ALA A N 1
ATOM 768 C CA . ALA A 1 97 ? 0.920 9.073 16.679 1.00 94.00 97 ALA A CA 1
ATOM 769 C C . ALA A 1 97 ? 1.665 7.921 15.990 1.00 94.00 97 ALA A C 1
ATOM 771 O O . ALA A 1 97 ? 1.134 6.821 15.827 1.00 94.00 97 ALA A O 1
ATOM 772 N N . SER A 1 98 ? 2.918 8.166 15.619 1.00 90.75 98 SER A N 1
ATOM 773 C CA . SER A 1 98 ? 3.816 7.184 15.014 1.00 90.75 98 SER A CA 1
ATOM 774 C C . SER A 1 98 ? 5.165 7.223 15.720 1.00 90.75 98 SER A C 1
ATOM 776 O O . SER A 1 98 ? 5.592 8.283 16.170 1.00 90.75 98 SER A O 1
ATOM 778 N N . ASN A 1 99 ? 5.865 6.091 15.762 1.00 90.06 99 ASN A N 1
ATOM 779 C CA . ASN A 1 99 ? 7.274 6.044 16.169 1.00 90.06 99 ASN A CA 1
ATOM 780 C C . ASN A 1 99 ? 8.245 6.233 14.984 1.00 90.06 99 ASN A C 1
ATOM 782 O O . ASN A 1 99 ? 9.431 5.947 15.108 1.00 90.06 99 ASN A O 1
ATOM 786 N N . GLY A 1 100 ? 7.746 6.669 13.821 1.00 85.31 100 GLY A N 1
ATOM 787 C CA . GLY A 1 100 ? 8.530 6.926 12.611 1.00 85.31 100 GLY A CA 1
ATOM 788 C C . GLY A 1 100 ? 8.637 5.742 11.646 1.00 85.31 100 GLY A C 1
ATOM 789 O O . GLY A 1 100 ? 8.883 5.971 10.461 1.00 85.31 100 GLY A O 1
ATOM 790 N N . CYS A 1 101 ? 8.421 4.510 12.117 1.00 89.44 101 CYS A N 1
ATOM 791 C CA . CYS A 1 101 ? 8.443 3.290 11.292 1.00 89.44 101 CYS A CA 1
ATOM 792 C C . CYS A 1 101 ? 7.178 2.433 11.453 1.00 89.44 101 CYS A C 1
ATOM 794 O O . CYS A 1 101 ? 6.995 1.446 10.745 1.00 89.44 101 CYS A O 1
ATOM 796 N N . SER A 1 102 ? 6.296 2.786 12.386 1.00 94.19 102 SER A N 1
ATOM 797 C CA . SER A 1 102 ? 5.024 2.100 12.589 1.00 94.19 102 SER A CA 1
ATOM 798 C C . SER A 1 102 ? 3.958 3.010 13.198 1.00 94.19 102 SER A C 1
ATOM 800 O O . SER A 1 102 ? 4.262 4.032 13.826 1.00 94.19 102 SER A O 1
ATOM 802 N N . VAL A 1 103 ? 2.701 2.619 13.017 1.00 96.25 103 VAL A N 1
ATOM 803 C CA . VAL A 1 103 ? 1.518 3.188 13.668 1.00 96.25 103 VAL A CA 1
ATOM 804 C C . VAL A 1 103 ? 0.750 2.038 14.303 1.00 96.25 103 VAL A C 1
ATOM 806 O O . VAL A 1 103 ? 0.411 1.074 13.623 1.00 96.25 103 VAL A O 1
ATOM 809 N N . GLN A 1 104 ? 0.494 2.139 15.603 1.00 96.31 104 GLN A N 1
ATOM 810 C CA . GLN A 1 104 ? -0.349 1.198 16.341 1.00 96.31 104 GLN A CA 1
ATOM 811 C C . GLN A 1 104 ? -1.752 1.784 16.454 1.00 96.31 104 GLN A C 1
ATOM 813 O O . GLN A 1 104 ? -1.875 2.935 16.878 1.00 96.31 104 GLN A O 1
ATOM 818 N N . LEU A 1 105 ? -2.773 1.028 16.061 1.00 95.75 105 LEU A N 1
ATOM 819 C CA . LEU A 1 105 ? -4.177 1.428 16.147 1.00 95.75 105 LEU A CA 1
ATOM 820 C C . LEU A 1 105 ? -4.842 0.788 17.369 1.00 95.75 105 LEU A C 1
ATOM 822 O O . LEU A 1 105 ? -4.416 -0.265 17.845 1.00 95.75 105 LEU A O 1
ATOM 826 N N . ASP A 1 106 ? -5.905 1.407 17.877 1.00 90.69 106 ASP A N 1
ATOM 827 C CA . ASP A 1 106 ? -6.653 0.864 19.016 1.00 90.69 106 ASP A CA 1
ATOM 828 C C . ASP A 1 106 ? -7.410 -0.434 18.684 1.00 90.69 106 ASP A C 1
ATOM 830 O O . ASP A 1 106 ? -7.694 -1.218 19.589 1.00 90.69 106 ASP A O 1
ATOM 834 N N . SER A 1 107 ? -7.653 -0.693 17.394 1.00 87.19 107 SER A N 1
ATOM 835 C CA . SER A 1 107 ? -8.152 -1.966 16.861 1.00 87.19 107 SER A CA 1
ATOM 836 C C . SER A 1 107 ? -7.193 -3.144 17.084 1.00 87.19 107 SER A C 1
ATOM 838 O O . SER A 1 107 ? -7.587 -4.293 16.903 1.00 87.19 107 SER A O 1
ATOM 840 N N . GLY A 1 108 ? -5.938 -2.877 17.466 1.00 90.31 108 GLY A N 1
ATOM 841 C CA . GLY A 1 108 ? -4.867 -3.869 17.578 1.00 90.31 108 GLY A CA 1
ATOM 842 C C . GLY A 1 108 ? -4.055 -4.049 16.292 1.00 90.31 108 GLY A C 1
ATOM 843 O O . GLY A 1 108 ? -3.014 -4.704 16.322 1.00 90.31 108 GLY A O 1
ATOM 844 N N . ALA A 1 109 ? -4.484 -3.443 15.180 1.00 96.38 109 ALA A N 1
ATOM 845 C CA . ALA A 1 109 ? -3.739 -3.465 13.929 1.00 96.38 109 ALA A CA 1
ATOM 846 C C . ALA A 1 109 ? -2.475 -2.597 14.002 1.00 96.38 109 ALA A C 1
ATOM 848 O O . ALA A 1 109 ? -2.484 -1.469 14.507 1.00 96.38 109 ALA A O 1
ATOM 849 N N . THR A 1 110 ? -1.391 -3.100 13.415 1.00 97.25 110 THR A N 1
ATOM 850 C CA . THR A 1 110 ? -0.161 -2.341 13.179 1.00 97.25 110 THR A CA 1
ATOM 851 C C . THR A 1 110 ? -0.026 -1.987 11.703 1.00 97.25 110 THR A C 1
ATOM 853 O O . THR A 1 110 ? -0.097 -2.861 10.841 1.00 97.25 110 THR A O 1
ATOM 856 N N . ILE A 1 111 ? 0.260 -0.720 11.408 1.00 97.88 111 ILE A N 1
ATOM 857 C CA . ILE A 1 111 ? 0.759 -0.292 10.098 1.00 97.88 111 ILE A CA 1
ATOM 858 C C . ILE A 1 111 ? 2.281 -0.176 10.196 1.00 97.88 111 ILE A C 1
ATOM 860 O O . ILE A 1 111 ? 2.785 0.655 10.950 1.00 97.88 111 ILE A O 1
ATOM 864 N N . SER A 1 112 ? 3.018 -1.001 9.458 1.00 97.75 112 SER A N 1
ATOM 865 C CA . SER A 1 112 ? 4.484 -1.014 9.413 1.00 97.75 112 SER A CA 1
ATOM 866 C C . SER A 1 112 ? 4.996 -0.358 8.133 1.00 97.75 112 SER A C 1
ATOM 868 O O . SER A 1 112 ? 4.514 -0.657 7.045 1.00 97.75 112 SER A O 1
ATOM 870 N N . LEU A 1 113 ? 5.999 0.509 8.259 1.00 97.50 113 LEU A N 1
ATOM 871 C CA . LEU A 1 113 ? 6.679 1.174 7.149 1.00 97.50 113 LEU A CA 1
ATOM 872 C C . LEU A 1 113 ? 8.070 0.564 7.011 1.00 97.50 113 LEU A C 1
ATOM 874 O O . LEU A 1 113 ? 8.892 0.693 7.921 1.00 97.50 113 LEU A O 1
ATOM 878 N N . VAL A 1 114 ? 8.329 -0.111 5.896 1.00 97.12 114 VAL A N 1
ATOM 879 C CA . VAL A 1 114 ? 9.572 -0.860 5.690 1.00 97.12 114 VAL A CA 1
ATOM 880 C C . VAL A 1 114 ? 10.240 -0.488 4.370 1.00 97.12 114 VAL A C 1
ATOM 882 O O . VAL A 1 114 ? 9.580 -0.204 3.370 1.00 97.12 114 VAL A O 1
ATOM 885 N N . GLY A 1 115 ? 11.571 -0.466 4.405 1.00 96.06 115 GLY A N 1
ATOM 886 C CA . GLY A 1 115 ? 12.456 -0.278 3.256 1.00 96.06 115 GLY A CA 1
ATOM 887 C C . GLY A 1 115 ? 13.128 -1.587 2.843 1.00 96.06 115 GLY A C 1
ATOM 888 O O . GLY A 1 115 ? 13.069 -2.566 3.587 1.00 96.06 115 GLY A O 1
ATOM 889 N N . GLU A 1 116 ? 13.821 -1.608 1.704 1.00 94.94 116 GLU A N 1
ATOM 890 C CA . GLU A 1 116 ? 14.499 -2.812 1.184 1.00 94.94 116 GLU A CA 1
ATOM 891 C C . GLU A 1 116 ? 15.477 -3.453 2.185 1.00 94.94 116 GLU A C 1
ATOM 893 O O . GLU A 1 116 ? 15.522 -4.676 2.321 1.00 94.94 116 GLU A O 1
ATOM 898 N N . GLU A 1 117 ? 16.182 -2.624 2.955 1.00 92.00 117 GLU A N 1
ATOM 899 C CA . GLU A 1 117 ? 17.147 -3.051 3.978 1.00 92.00 117 GLU A CA 1
ATOM 900 C C . GLU A 1 117 ? 16.497 -3.505 5.301 1.00 92.00 117 GLU A C 1
ATOM 902 O O . GLU A 1 117 ? 17.181 -3.899 6.243 1.00 92.00 117 GLU A O 1
ATOM 907 N N . SER A 1 118 ? 15.166 -3.440 5.422 1.00 92.00 118 SER A N 1
ATOM 908 C CA . SER A 1 118 ? 14.472 -3.757 6.675 1.00 92.00 118 SER A CA 1
ATOM 909 C C . SER A 1 118 ? 14.381 -5.266 6.927 1.00 92.00 118 SER A C 1
ATOM 911 O O . SER A 1 118 ? 14.029 -6.057 6.048 1.00 92.00 118 SER A O 1
ATOM 913 N N . HIS A 1 119 ? 14.600 -5.681 8.177 1.00 87.00 119 HIS A N 1
ATOM 914 C CA . HIS A 1 119 ? 14.369 -7.061 8.605 1.00 87.00 119 HIS A CA 1
ATOM 915 C C . HIS A 1 119 ? 12.865 -7.352 8.734 1.00 87.00 119 HIS A C 1
ATOM 917 O O . HIS A 1 119 ? 12.236 -7.008 9.730 1.00 87.00 119 HIS A O 1
ATOM 923 N N . CYS A 1 120 ? 12.292 -8.021 7.732 1.00 89.00 120 CYS A N 1
ATOM 924 C CA . CYS A 1 120 ? 10.844 -8.256 7.639 1.00 89.00 120 CYS A CA 1
ATOM 925 C C . CYS A 1 120 ? 10.390 -9.673 8.048 1.00 89.00 120 CYS A C 1
ATOM 927 O O . CYS A 1 120 ? 9.240 -10.032 7.821 1.00 89.00 120 CYS A O 1
ATOM 929 N N . ALA A 1 121 ? 11.272 -10.496 8.628 1.00 83.31 121 ALA A N 1
ATOM 930 C CA . ALA A 1 121 ? 11.033 -11.935 8.816 1.00 83.31 121 ALA A CA 1
ATOM 931 C C . ALA A 1 121 ? 9.824 -12.288 9.709 1.00 83.31 121 ALA A C 1
ATOM 933 O O . ALA A 1 121 ? 9.265 -13.369 9.564 1.00 83.31 121 ALA A O 1
ATOM 934 N N . ALA A 1 122 ? 9.427 -11.395 10.619 1.00 87.94 122 ALA A N 1
ATOM 935 C CA . ALA A 1 122 ? 8.314 -11.610 11.547 1.00 87.94 122 ALA A CA 1
ATOM 936 C C . ALA A 1 122 ? 7.012 -10.896 11.132 1.00 87.94 122 ALA A C 1
ATOM 938 O O . ALA A 1 122 ? 6.023 -10.959 11.861 1.00 87.94 122 ALA A O 1
ATOM 939 N N . LEU A 1 123 ? 7.004 -10.184 10.000 1.00 95.44 123 LEU A N 1
ATOM 940 C CA . LEU A 1 123 ? 5.832 -9.427 9.564 1.00 95.44 123 LEU A CA 1
ATOM 941 C C . LEU A 1 123 ? 4.822 -10.341 8.863 1.00 95.44 123 LEU A C 1
ATOM 943 O O . LEU A 1 123 ? 5.188 -11.156 8.018 1.00 95.44 123 LEU A O 1
ATOM 947 N N . ALA A 1 124 ? 3.541 -10.151 9.177 1.00 97.06 124 ALA A N 1
ATOM 948 C CA . ALA A 1 124 ? 2.417 -10.794 8.504 1.00 97.06 124 ALA A CA 1
ATOM 949 C C . ALA A 1 124 ? 1.230 -9.825 8.452 1.00 97.06 124 ALA A C 1
ATOM 951 O O . ALA A 1 124 ? 0.873 -9.238 9.476 1.00 97.06 124 ALA A O 1
ATOM 952 N N . GLY A 1 125 ? 0.630 -9.662 7.273 1.00 97.25 125 GLY A N 1
ATOM 953 C CA . GLY A 1 125 ? -0.470 -8.725 7.038 1.00 97.25 125 GLY A CA 1
ATOM 954 C C . GLY A 1 125 ? -0.705 -8.471 5.552 1.00 97.25 125 GLY A C 1
ATOM 955 O O . GLY A 1 125 ? -0.064 -9.098 4.707 1.00 97.25 125 GLY A O 1
ATOM 956 N N . ASN A 1 126 ? -1.599 -7.535 5.240 1.00 97.88 126 ASN A N 1
ATOM 957 C CA . ASN A 1 126 ? -1.748 -7.016 3.881 1.00 97.88 126 ASN A CA 1
ATOM 958 C C . ASN A 1 126 ? -0.485 -6.255 3.482 1.00 97.88 126 ASN A C 1
ATOM 960 O O . ASN A 1 126 ? 0.069 -5.507 4.291 1.00 97.88 126 ASN A O 1
ATOM 964 N N . VAL A 1 127 ? -0.039 -6.406 2.240 1.00 98.38 127 VAL A N 1
ATOM 965 C CA . VAL A 1 127 ? 1.198 -5.781 1.764 1.00 98.38 127 VAL A CA 1
ATOM 966 C C . VAL A 1 127 ? 0.921 -4.852 0.598 1.00 98.38 127 VAL A C 1
ATOM 968 O O . VAL A 1 127 ? 0.304 -5.241 -0.392 1.00 98.38 127 VAL A O 1
ATOM 971 N N . TYR A 1 128 ? 1.468 -3.648 0.698 1.00 98.56 128 TYR A N 1
ATOM 972 C CA . TYR A 1 128 ? 1.523 -2.657 -0.364 1.00 98.56 128 TYR A CA 1
ATOM 973 C C . TYR A 1 128 ? 2.983 -2.496 -0.787 1.00 98.56 128 TYR A C 1
ATOM 975 O O . TYR A 1 128 ? 3.765 -1.868 -0.074 1.00 98.56 128 TYR A O 1
ATOM 983 N N . LEU A 1 129 ? 3.364 -3.107 -1.911 1.00 98.44 129 LEU A N 1
ATOM 984 C CA . LEU A 1 129 ? 4.710 -2.992 -2.473 1.00 98.44 129 LEU A CA 1
ATOM 985 C C . LEU A 1 129 ? 4.751 -1.819 -3.463 1.00 98.44 129 LEU A C 1
ATOM 987 O O . LEU A 1 129 ? 4.276 -1.929 -4.598 1.00 98.44 129 LEU A O 1
ATOM 991 N N . ASP A 1 130 ? 5.306 -0.708 -2.995 1.00 98.00 130 ASP A N 1
ATOM 992 C CA . ASP A 1 130 ? 5.301 0.598 -3.648 1.00 98.00 130 ASP A CA 1
ATOM 993 C C . ASP A 1 130 ? 6.506 0.764 -4.575 1.00 98.00 130 ASP A C 1
ATOM 995 O O . ASP A 1 130 ? 7.650 0.655 -4.138 1.00 98.00 130 ASP A O 1
ATOM 999 N N . GLU A 1 131 ? 6.251 1.062 -5.850 1.00 96.88 131 GLU A N 1
ATOM 1000 C CA . GLU A 1 131 ? 7.276 1.385 -6.848 1.00 96.88 131 GLU A CA 1
ATOM 1001 C C . GLU A 1 131 ? 8.349 0.290 -6.960 1.00 96.88 131 GLU A C 1
ATOM 1003 O O . GLU A 1 131 ? 9.549 0.565 -7.002 1.00 96.88 131 GLU A O 1
ATOM 1008 N N . PHE A 1 132 ? 7.915 -0.978 -7.033 1.00 96.12 132 PHE A N 1
ATOM 1009 C CA . PHE A 1 132 ? 8.819 -2.138 -7.018 1.00 96.12 132 PHE A CA 1
ATOM 1010 C C . PHE A 1 132 ? 9.893 -2.118 -8.115 1.00 96.12 132 PHE A C 1
ATOM 1012 O O . PHE A 1 132 ? 10.947 -2.728 -7.950 1.00 96.12 132 PHE A O 1
ATOM 1019 N N . GLY A 1 133 ? 9.651 -1.414 -9.225 1.00 96.56 133 GLY A N 1
ATOM 1020 C CA . GLY A 1 133 ? 10.619 -1.251 -10.307 1.00 96.56 133 GLY A CA 1
ATOM 1021 C C . GLY A 1 133 ? 11.847 -0.410 -9.955 1.00 96.56 133 GLY A C 1
ATOM 1022 O O . GLY A 1 133 ? 12.800 -0.415 -10.732 1.00 96.56 133 GLY A O 1
ATOM 1023 N N . TRP A 1 134 ? 11.828 0.270 -8.806 1.00 95.94 134 TRP A N 1
ATOM 1024 C CA . TRP A 1 134 ? 12.874 1.176 -8.320 1.00 95.94 134 TRP A CA 1
ATOM 1025 C C . TRP A 1 134 ? 13.643 0.627 -7.110 1.00 95.94 134 TRP A C 1
ATOM 1027 O O . TRP A 1 134 ? 14.441 1.341 -6.511 1.00 95.94 134 TRP A O 1
ATOM 1037 N N . PHE A 1 135 ? 13.411 -0.635 -6.742 1.00 97.25 135 PHE A N 1
ATOM 1038 C CA . PHE A 1 135 ? 14.230 -1.342 -5.757 1.00 97.25 135 PHE A CA 1
ATOM 1039 C C . PHE A 1 135 ? 15.587 -1.719 -6.359 1.00 97.25 135 PHE A C 1
ATOM 1041 O O . PHE A 1 135 ? 15.692 -1.958 -7.565 1.00 97.25 135 PHE A O 1
ATOM 1048 N N . ASN A 1 136 ? 16.602 -1.867 -5.508 1.00 96.50 136 ASN A N 1
ATOM 1049 C CA . ASN A 1 136 ? 17.898 -2.411 -5.914 1.00 96.50 136 ASN A CA 1
ATOM 1050 C C . ASN A 1 136 ? 17.753 -3.877 -6.350 1.00 96.50 136 ASN A C 1
ATOM 1052 O O . ASN A 1 136 ? 18.373 -4.308 -7.321 1.00 96.50 136 ASN A O 1
ATOM 1056 N N . ASN A 1 137 ? 16.895 -4.643 -5.668 1.00 95.69 137 ASN A N 1
ATOM 1057 C CA . ASN A 1 137 ? 16.559 -6.022 -6.003 1.00 95.69 137 ASN A CA 1
ATOM 1058 C C . ASN A 1 137 ? 15.030 -6.249 -6.027 1.00 95.69 137 ASN A C 1
ATOM 1060 O O . ASN A 1 137 ? 14.454 -6.800 -5.076 1.00 95.69 137 ASN A O 1
ATOM 1064 N N . PRO A 1 138 ? 14.352 -5.892 -7.139 1.00 96.31 138 PRO A N 1
ATOM 1065 C CA . PRO A 1 138 ? 12.900 -6.038 -7.281 1.00 96.31 138 PRO A CA 1
ATOM 1066 C C . PRO A 1 138 ? 12.411 -7.474 -7.067 1.00 96.31 138 PRO A C 1
ATOM 1068 O O . PRO A 1 138 ? 11.368 -7.706 -6.454 1.00 96.31 138 PRO A O 1
ATOM 1071 N N . LEU A 1 139 ? 13.187 -8.461 -7.532 1.00 94.75 139 LEU A N 1
ATOM 1072 C CA . LEU A 1 139 ? 12.857 -9.877 -7.398 1.00 94.75 139 LEU A CA 1
ATOM 1073 C C . LEU A 1 139 ? 12.813 -10.316 -5.929 1.00 94.75 139 LEU A C 1
ATOM 1075 O O . LEU A 1 139 ? 11.911 -11.054 -5.522 1.00 94.75 139 LEU A O 1
ATOM 1079 N N . ARG A 1 140 ? 13.792 -9.886 -5.128 1.00 94.81 140 ARG A N 1
ATOM 1080 C CA . ARG A 1 140 ? 13.826 -10.155 -3.687 1.00 94.81 140 ARG A CA 1
ATOM 1081 C C . ARG A 1 140 ? 12.675 -9.448 -2.981 1.00 94.81 140 ARG A C 1
ATOM 1083 O O . ARG A 1 140 ? 11.990 -10.097 -2.193 1.00 94.81 140 ARG A O 1
ATOM 1090 N N . ALA A 1 141 ? 12.434 -8.176 -3.290 1.00 96.25 141 ALA A N 1
ATOM 1091 C CA . ALA A 1 141 ? 11.347 -7.403 -2.698 1.00 96.25 141 ALA A CA 1
ATOM 1092 C C . ALA A 1 141 ? 9.979 -8.060 -2.945 1.00 96.25 141 ALA A C 1
ATOM 1094 O O . ALA A 1 141 ? 9.226 -8.298 -2.001 1.00 96.25 141 ALA A O 1
ATOM 1095 N N . ALA A 1 142 ? 9.702 -8.479 -4.184 1.00 95.94 142 ALA A N 1
ATOM 1096 C CA . ALA A 1 142 ? 8.469 -9.178 -4.540 1.00 95.94 142 ALA A CA 1
ATOM 1097 C C . ALA A 1 142 ? 8.303 -10.519 -3.799 1.00 95.94 142 ALA A C 1
ATOM 1099 O O . ALA A 1 142 ? 7.202 -10.854 -3.360 1.00 95.94 142 ALA A O 1
ATOM 1100 N N . LYS A 1 143 ? 9.388 -11.285 -3.616 1.00 94.75 143 LYS A N 1
ATOM 1101 C CA . LYS A 1 143 ? 9.361 -12.539 -2.840 1.00 94.75 143 LYS A CA 1
ATOM 1102 C C . LYS A 1 143 ? 9.083 -12.298 -1.358 1.00 94.75 143 LYS A C 1
ATOM 1104 O O . LYS A 1 143 ? 8.297 -13.034 -0.771 1.00 94.75 143 LYS A O 1
ATOM 1109 N N . VAL A 1 144 ? 9.709 -11.282 -0.763 1.00 96.12 144 VAL A N 1
ATOM 1110 C CA . VAL A 1 144 ? 9.476 -10.900 0.638 1.00 96.12 144 VAL A CA 1
ATOM 1111 C C . VAL A 1 144 ? 8.033 -10.429 0.824 1.00 96.12 144 VAL A C 1
ATOM 1113 O O . VAL A 1 144 ? 7.356 -10.910 1.726 1.00 96.12 144 VAL A O 1
ATOM 1116 N N . ALA A 1 145 ? 7.528 -9.576 -0.070 1.00 96.81 145 ALA A N 1
ATOM 1117 C CA . ALA A 1 145 ? 6.144 -9.112 -0.046 1.00 96.81 145 ALA A CA 1
ATOM 1118 C C . ALA A 1 145 ? 5.142 -10.279 -0.115 1.00 96.81 145 ALA A C 1
ATOM 1120 O O . ALA A 1 145 ? 4.231 -10.367 0.706 1.00 96.81 145 ALA A O 1
ATOM 1121 N N . ALA A 1 146 ? 5.354 -11.225 -1.035 1.00 95.44 146 ALA A N 1
ATOM 1122 C CA . ALA A 1 146 ? 4.524 -12.423 -1.145 1.00 95.44 146 ALA A CA 1
ATOM 1123 C C . ALA A 1 146 ? 4.608 -13.335 0.094 1.00 95.44 146 ALA A C 1
ATOM 1125 O O . ALA A 1 146 ? 3.618 -13.964 0.458 1.00 95.44 146 ALA A O 1
ATOM 1126 N N . ALA A 1 147 ? 5.768 -13.408 0.754 1.00 95.19 147 ALA A N 1
ATOM 1127 C CA . ALA A 1 147 ? 5.925 -14.175 1.987 1.00 95.19 147 ALA A CA 1
ATOM 1128 C C . ALA A 1 147 ? 5.158 -13.544 3.163 1.00 95.19 147 ALA A C 1
ATOM 1130 O O . ALA A 1 147 ? 4.468 -14.258 3.885 1.00 95.19 147 ALA A O 1
ATOM 1131 N N . ILE A 1 148 ? 5.214 -12.218 3.323 1.00 97.31 148 ILE A N 1
ATOM 1132 C CA . ILE A 1 148 ? 4.473 -11.485 4.369 1.00 97.31 148 ILE A CA 1
ATOM 1133 C C . ILE A 1 148 ? 2.951 -11.635 4.173 1.00 97.31 148 ILE A C 1
ATOM 1135 O O . ILE A 1 148 ? 2.208 -11.844 5.136 1.00 97.31 148 ILE A O 1
ATOM 1139 N N . ALA A 1 149 ? 2.488 -11.584 2.920 1.00 96.75 149 ALA A N 1
ATOM 1140 C CA . ALA A 1 149 ? 1.075 -11.708 2.555 1.00 96.75 149 ALA A CA 1
ATOM 1141 C C . ALA A 1 149 ? 0.590 -13.166 2.385 1.00 96.75 149 ALA A C 1
ATOM 1143 O O . ALA A 1 149 ? -0.495 -13.392 1.864 1.00 96.75 149 ALA A O 1
ATOM 1144 N N . CYS A 1 150 ? 1.359 -14.184 2.791 1.00 94.06 150 CYS A N 1
ATOM 1145 C CA . CYS A 1 150 ? 1.086 -15.569 2.377 1.00 94.06 150 CYS A CA 1
ATOM 1146 C C . CYS A 1 150 ? -0.189 -16.212 2.965 1.00 94.06 150 CYS A C 1
ATOM 1148 O O . CYS A 1 150 ? -0.632 -17.257 2.478 1.00 94.06 150 CYS A O 1
ATOM 1150 N N . HIS A 1 151 ? -0.777 -15.637 4.018 1.00 92.94 151 HIS A N 1
ATOM 1151 C CA . HIS A 1 151 ? -2.012 -16.156 4.612 1.00 92.94 151 HIS A CA 1
ATOM 1152 C C . HIS A 1 151 ? -3.223 -15.797 3.744 1.00 92.94 151 HIS A C 1
ATOM 1154 O O . HIS A 1 151 ? -3.349 -14.664 3.305 1.00 92.94 151 HIS A O 1
ATOM 1160 N N . LYS A 1 152 ? -4.185 -16.721 3.597 1.00 91.75 152 LYS A N 1
ATOM 1161 C CA . LYS A 1 152 ? -5.388 -16.561 2.744 1.00 91.75 152 LYS A CA 1
ATOM 1162 C C . LYS A 1 152 ? -6.238 -15.308 3.005 1.00 91.75 152 LYS A C 1
ATOM 1164 O O . LYS A 1 152 ? -7.030 -14.932 2.149 1.00 91.75 152 LYS A O 1
ATOM 1169 N N . ARG A 1 153 ? -6.147 -14.744 4.210 1.00 92.31 153 ARG A N 1
ATOM 1170 C CA . ARG A 1 153 ? -6.890 -13.546 4.623 1.00 92.31 153 ARG A CA 1
ATOM 1171 C C . ARG A 1 153 ? -6.177 -12.238 4.261 1.00 92.31 153 ARG A C 1
ATOM 1173 O O . ARG A 1 153 ? -6.778 -11.185 4.394 1.00 92.31 153 ARG A O 1
ATOM 1180 N N . HIS A 1 154 ? -4.894 -12.306 3.909 1.00 95.50 154 HIS A N 1
ATOM 1181 C CA . HIS A 1 154 ? -4.098 -11.140 3.558 1.00 95.50 154 HIS A CA 1
ATOM 1182 C C . HIS A 1 154 ? -4.048 -10.977 2.040 1.00 95.50 154 HIS A C 1
ATOM 1184 O O . HIS A 1 154 ? -4.124 -11.951 1.292 1.00 95.50 154 HIS A O 1
ATOM 1190 N N . SER A 1 155 ? -3.879 -9.737 1.603 1.00 95.81 155 SER A N 1
ATOM 1191 C CA . SER A 1 155 ? -3.763 -9.366 0.197 1.00 95.81 155 SER A CA 1
ATOM 1192 C C . SER A 1 155 ? -2.385 -8.786 -0.119 1.00 95.81 155 SER A C 1
ATOM 1194 O O . SER A 1 155 ? -1.727 -8.187 0.737 1.00 95.81 155 SER A O 1
ATOM 1196 N N . LEU A 1 156 ? -1.950 -8.943 -1.369 1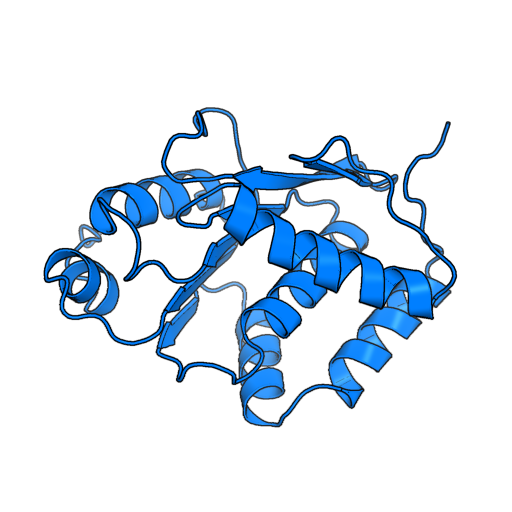.00 97.56 156 LEU A N 1
ATOM 1197 C CA . LEU A 1 156 ? -0.757 -8.292 -1.902 1.00 97.56 156 LEU A CA 1
ATOM 1198 C C . LEU A 1 156 ? -1.144 -7.323 -3.020 1.00 97.56 156 LEU A C 1
ATOM 1200 O O . LEU A 1 156 ? -1.656 -7.722 -4.062 1.00 97.56 156 LEU A O 1
ATOM 1204 N N . THR A 1 157 ? -0.842 -6.044 -2.822 1.00 98.25 157 THR A N 1
ATOM 1205 C CA . THR A 1 157 ? -0.989 -4.991 -3.827 1.00 98.25 157 THR A CA 1
ATOM 1206 C C . THR A 1 157 ? 0.384 -4.469 -4.215 1.00 98.25 157 THR A C 1
ATOM 1208 O O . THR A 1 157 ? 1.061 -3.807 -3.438 1.00 98.25 157 THR A O 1
ATOM 1211 N N . MET A 1 158 ? 0.806 -4.773 -5.434 1.00 97.62 158 MET A N 1
ATOM 1212 C CA . MET A 1 158 ? 2.059 -4.316 -6.022 1.00 97.62 158 MET A CA 1
ATOM 1213 C C . MET A 1 158 ? 1.750 -3.273 -7.083 1.00 97.62 158 MET A C 1
ATOM 1215 O O . MET A 1 158 ? 0.874 -3.484 -7.923 1.00 97.62 158 MET A O 1
ATOM 1219 N N . PHE A 1 159 ? 2.479 -2.165 -7.091 1.00 97.88 159 PHE A N 1
ATOM 1220 C CA . PHE A 1 159 ? 2.307 -1.155 -8.126 1.00 97.88 159 PHE A CA 1
ATOM 1221 C C . PHE A 1 159 ? 3.629 -0.488 -8.480 1.00 97.88 159 PHE A C 1
ATOM 1223 O O . PHE A 1 159 ? 4.487 -0.294 -7.626 1.00 97.88 159 PHE A O 1
ATOM 1230 N N . THR A 1 160 ? 3.816 -0.149 -9.755 1.00 97.75 160 THR A N 1
ATOM 1231 C CA . THR A 1 160 ? 5.048 0.503 -10.214 1.00 97.75 160 THR A CA 1
ATOM 1232 C C . THR A 1 160 ? 4.820 1.341 -11.458 1.00 97.75 160 THR A C 1
ATOM 1234 O O . THR A 1 160 ? 3.970 1.035 -12.301 1.00 97.75 160 THR A O 1
ATOM 1237 N N . SER A 1 161 ? 5.620 2.392 -11.590 1.00 96.81 161 SER A N 1
ATOM 1238 C CA . SER A 1 161 ? 5.913 2.975 -12.895 1.00 96.81 161 SER A CA 1
ATOM 1239 C C . SER A 1 161 ? 6.884 2.089 -13.689 1.00 96.81 161 SER A C 1
ATOM 1241 O O . SER A 1 161 ? 7.656 1.352 -13.066 1.00 96.81 161 SER A O 1
ATOM 1243 N N . PRO A 1 162 ? 6.840 2.112 -15.038 1.00 93.88 162 PRO A N 1
ATOM 1244 C CA . PRO A 1 162 ? 7.814 1.393 -15.854 1.00 93.88 162 PRO A CA 1
ATOM 1245 C C . PRO A 1 162 ? 9.249 1.794 -15.493 1.00 93.88 162 PRO A C 1
ATOM 1247 O O . PRO A 1 162 ? 9.534 2.983 -15.327 1.00 93.88 162 PRO A O 1
ATOM 1250 N N . SER A 1 163 ? 10.136 0.806 -15.395 1.00 94.62 163 SER A N 1
ATOM 1251 C CA . SER A 1 163 ? 11.581 0.991 -15.246 1.00 94.62 163 SER A CA 1
ATOM 1252 C C . SER A 1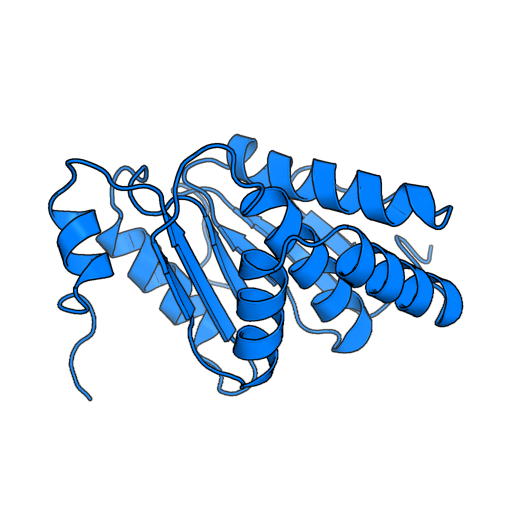 163 ? 12.330 0.148 -16.280 1.00 94.62 163 SER A C 1
ATOM 1254 O O . SER A 1 163 ? 11.761 -0.756 -16.893 1.00 94.62 163 SER A O 1
ATOM 1256 N N . ASP A 1 164 ? 13.604 0.460 -16.487 1.00 94.19 164 ASP A N 1
ATOM 1257 C CA . ASP A 1 164 ? 14.536 -0.272 -17.352 1.00 94.19 164 ASP A CA 1
ATOM 1258 C C . ASP A 1 164 ? 15.151 -1.510 -16.666 1.00 94.19 164 ASP A C 1
ATOM 1260 O O . ASP A 1 164 ? 15.954 -2.232 -17.257 1.00 94.19 164 ASP A O 1
ATOM 1264 N N . ASN A 1 165 ? 14.748 -1.800 -15.425 1.00 94.94 165 ASN A N 1
ATOM 1265 C CA . ASN A 1 165 ? 15.259 -2.919 -14.648 1.00 94.94 165 ASN A CA 1
ATOM 1266 C C . ASN A 1 165 ? 14.662 -4.260 -15.126 1.00 94.94 165 ASN A C 1
ATOM 1268 O O . ASN A 1 165 ? 13.464 -4.524 -14.988 1.00 94.94 165 ASN A O 1
ATOM 1272 N N . TYR A 1 166 ? 15.515 -5.154 -15.632 1.00 94.06 166 TYR A N 1
ATOM 1273 C CA . TYR A 1 166 ? 15.095 -6.467 -16.132 1.00 94.06 166 TYR A CA 1
ATOM 1274 C C . TYR A 1 166 ? 14.462 -7.367 -15.056 1.00 94.06 166 TYR A C 1
ATOM 1276 O O . TYR A 1 166 ? 13.503 -8.089 -15.338 1.00 94.06 166 TYR A O 1
ATOM 1284 N N . ASP A 1 167 ? 14.929 -7.311 -13.807 1.00 94.81 167 ASP A N 1
ATOM 1285 C CA . ASP A 1 167 ? 14.307 -8.077 -12.723 1.00 94.81 167 ASP A CA 1
ATOM 1286 C C . ASP A 1 167 ? 12.921 -7.529 -12.367 1.00 94.81 167 ASP A C 1
ATOM 1288 O O . ASP A 1 167 ? 12.016 -8.310 -12.068 1.00 94.81 167 ASP A O 1
ATOM 1292 N N . ALA A 1 168 ? 12.704 -6.215 -12.477 1.00 95.75 168 ALA A N 1
ATOM 1293 C CA . ALA A 1 168 ? 11.369 -5.635 -12.347 1.00 95.75 168 ALA A CA 1
ATOM 1294 C C . ALA A 1 168 ? 10.430 -6.108 -13.467 1.00 95.75 168 ALA A C 1
ATOM 1296 O O . ALA A 1 168 ? 9.279 -6.456 -13.195 1.00 95.75 168 ALA A O 1
ATOM 1297 N N . PHE A 1 169 ? 10.923 -6.205 -14.706 1.00 94.62 169 PHE A N 1
ATOM 1298 C CA . PHE A 1 169 ? 10.165 -6.792 -15.816 1.00 94.62 169 PHE A CA 1
ATOM 1299 C C . PHE A 1 169 ? 9.779 -8.253 -15.539 1.00 94.62 169 PHE A C 1
ATOM 1301 O O . PHE A 1 169 ? 8.639 -8.646 -15.787 1.00 94.62 169 PHE A O 1
ATOM 1308 N N . ARG A 1 170 ? 10.687 -9.050 -14.960 1.00 93.56 170 ARG A N 1
ATOM 1309 C CA . ARG A 1 170 ? 10.404 -10.438 -14.550 1.00 93.56 170 ARG A CA 1
ATOM 1310 C C . ARG A 1 170 ? 9.389 -10.549 -13.413 1.00 93.56 170 ARG A C 1
ATOM 1312 O O . ARG A 1 170 ? 8.656 -11.535 -13.318 1.00 93.56 170 ARG A O 1
ATOM 1319 N N . VAL A 1 171 ? 9.356 -9.558 -12.527 1.00 94.06 171 VAL A N 1
ATOM 1320 C CA . VAL A 1 171 ? 8.305 -9.450 -11.515 1.00 94.06 171 VAL A CA 1
ATOM 1321 C C . VAL A 1 171 ? 6.966 -9.144 -12.187 1.00 94.06 171 VAL A C 1
ATOM 1323 O O . VAL A 1 171 ? 5.983 -9.847 -11.961 1.00 94.06 171 VAL A O 1
ATOM 1326 N N . TRP A 1 172 ? 6.939 -8.140 -13.063 1.00 93.56 172 TRP A N 1
ATOM 1327 C CA . TRP A 1 172 ? 5.737 -7.697 -13.765 1.00 93.56 172 TRP A CA 1
ATOM 1328 C C . TRP A 1 172 ? 5.120 -8.783 -14.659 1.00 93.56 172 TRP A C 1
ATOM 1330 O O . TRP A 1 172 ? 3.915 -9.013 -14.594 1.00 93.56 172 TRP A O 1
ATOM 1340 N N . ASN A 1 173 ? 5.933 -9.496 -15.443 1.00 91.56 173 ASN A N 1
ATOM 1341 C CA . ASN A 1 173 ? 5.460 -10.543 -16.354 1.00 91.56 173 ASN A CA 1
ATOM 1342 C C . ASN A 1 173 ? 5.102 -11.870 -15.647 1.00 91.56 173 ASN A C 1
ATOM 1344 O O . ASN A 1 173 ? 4.768 -12.851 -16.308 1.00 91.56 173 ASN A O 1
ATOM 1348 N N . GLY A 1 174 ? 5.214 -11.929 -14.314 1.00 85.06 174 GLY A N 1
ATOM 1349 C CA . GLY A 1 174 ? 4.847 -13.091 -13.505 1.00 85.06 174 GLY A CA 1
ATOM 1350 C C . GLY A 1 174 ? 5.868 -14.234 -13.481 1.00 85.06 174 GLY A C 1
ATOM 1351 O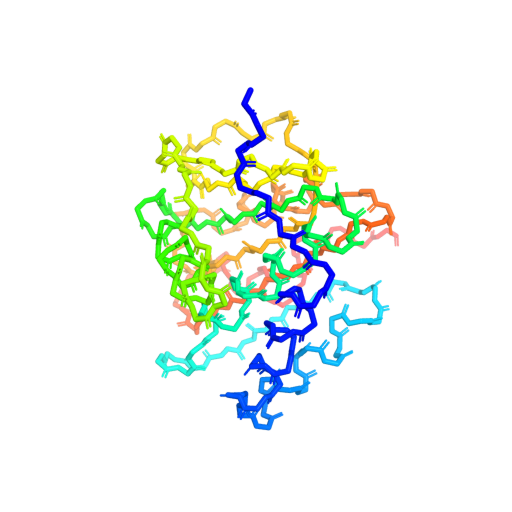 O . GLY A 1 174 ? 5.689 -15.173 -12.708 1.00 85.06 174 GLY A O 1
ATOM 1352 N N . THR A 1 175 ? 6.973 -14.152 -14.230 1.00 77.25 175 THR A N 1
ATOM 1353 C CA . THR A 1 175 ? 7.989 -15.228 -14.304 1.00 77.25 175 THR A CA 1
ATOM 1354 C C . THR A 1 175 ? 8.762 -15.446 -13.000 1.00 77.25 175 THR A C 1
ATOM 1356 O O . THR A 1 175 ? 9.511 -16.417 -12.867 1.00 77.25 175 THR A O 1
ATOM 1359 N N . PHE A 1 176 ? 8.599 -14.565 -12.011 1.00 74.19 176 PHE A N 1
ATOM 1360 C CA . PHE A 1 176 ? 9.191 -14.735 -10.686 1.00 74.19 176 PHE A CA 1
ATOM 1361 C C . PHE A 1 176 ? 8.455 -15.730 -9.780 1.00 74.19 176 PHE A C 1
ATOM 1363 O O . PHE A 1 176 ? 9.061 -16.260 -8.841 1.00 74.19 176 PHE A O 1
ATOM 1370 N N . ARG A 1 177 ? 7.158 -15.965 -10.018 1.00 66.69 177 ARG A N 1
ATOM 1371 C CA . ARG A 1 177 ? 6.364 -16.923 -9.245 1.00 66.69 177 ARG A CA 1
ATOM 1372 C C . ARG A 1 177 ? 6.584 -18.304 -9.859 1.00 66.69 177 ARG A C 1
ATOM 1374 O O . ARG A 1 177 ? 6.360 -18.497 -11.048 1.00 66.69 177 ARG A O 1
ATOM 1381 N N . ARG A 1 178 ? 7.020 -19.288 -9.064 1.00 53.91 178 ARG A N 1
ATOM 1382 C CA . ARG A 1 178 ? 6.927 -20.689 -9.503 1.00 53.91 178 ARG A CA 1
ATOM 1383 C C . ARG A 1 178 ? 5.440 -21.017 -9.620 1.00 53.91 178 ARG A C 1
ATOM 1385 O O . ARG A 1 178 ? 4.723 -20.849 -8.633 1.00 53.91 178 ARG A O 1
ATOM 1392 N N . HIS A 1 179 ? 4.994 -21.439 -10.802 1.00 49.31 179 HIS A N 1
ATOM 1393 C CA . HIS A 1 179 ? 3.663 -22.019 -10.963 1.00 49.31 179 HIS A CA 1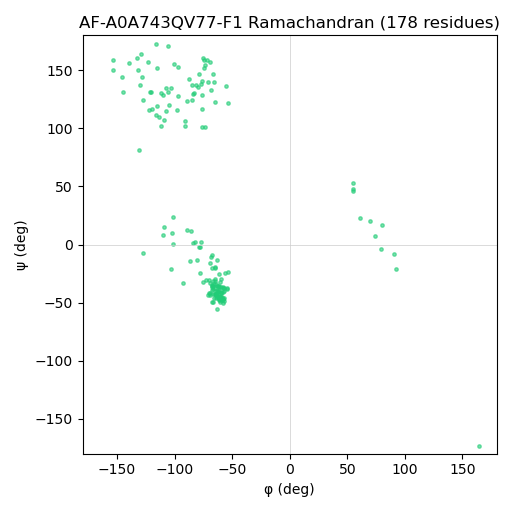
ATOM 1394 C C . HIS A 1 179 ? 3.536 -23.171 -9.958 1.00 49.31 179 HIS A C 1
ATOM 1396 O O . HIS A 1 179 ? 4.407 -24.043 -9.912 1.00 49.31 179 HIS A O 1
ATOM 1402 N N . ARG A 1 180 ? 2.538 -23.080 -9.077 1.00 45.22 180 ARG A N 1
ATOM 1403 C CA . ARG A 1 180 ? 2.137 -24.191 -8.214 1.00 45.22 180 ARG A CA 1
ATOM 1404 C C . ARG A 1 180 ? 1.287 -25.159 -9.013 1.00 45.22 180 ARG A C 1
ATOM 1406 O O . ARG A 1 180 ? 0.502 -24.656 -9.847 1.00 45.22 180 ARG A O 1
#

Mean predicted aligned error: 3.55 Å

Sequence (180 aa):
MKNNAFSQSQIQAMADILHNDSFDYQATWLRVGKLNIDRSITKSRQIGATLLFSREALLDALTTGDNQIWFAHTVEHARVALMYMNNLSTRVGVRLASNGCSVQLDSGATISLVGEESHCAALAGNVYLDEFGWFNNPLRAAKVAAAIACHKRHSLTMFTSPSDNYDAFRVWNGTFRRHR

Secondary structure (DSSP, 8-state):
---S---HHHHHHHHHHHHHH--HHHHHHHHHHTT---EEEE--TTSSHHHHHHHHHHHHHHHH---EEEE-SSHHHHHHHHHHHHHHHHHTT------SSEEE-TTS-EEEEE-TTS--TT--SEEEEETGGGSSSHHHHHHHHHHHT-STT--EEEEE---S-HHHHHHHTSTTSPP-

Solvent-accessible surface area (backbone atoms only — not comparable to full-atom values): 9810 Å² total; per-residue (Å²): 132,83,48,49,67,77,54,73,68,42,54,50,52,49,52,52,49,52,60,72,72,43,51,73,73,52,48,50,51,56,58,54,55,73,67,77,47,75,43,80,43,85,44,74,81,94,71,53,60,61,53,52,52,27,43,49,43,52,50,47,21,68,74,70,36,45,25,30,36,36,38,17,54,36,45,74,60,21,45,54,32,54,52,41,32,37,57,54,37,46,77,63,78,34,75,70,64,60,84,84,45,38,33,60,35,62,67,69,12,40,40,38,38,30,22,68,88,50,90,60,88,86,52,64,25,29,25,39,36,45,42,42,35,69,32,98,50,27,53,58,52,54,52,53,46,52,58,30,17,62,52,94,89,33,36,38,41,36,34,24,46,91,58,92,41,66,52,29,50,36,48,71,72,49,73,70,58,78,86,128